Protein AF-A0A359LWH3-F1 (afdb_monomer_lite)

Radius of gyration: 28.55 Å; chains: 1; bounding box: 76×47×72 Å

Structure (mmCIF, N/CA/C/O backbone):
data_AF-A0A359LWH3-F1
#
_entry.id   AF-A0A359LWH3-F1
#
loop_
_atom_site.group_PDB
_atom_site.id
_atom_site.type_symbol
_atom_site.label_atom_id
_atom_site.label_alt_id
_atom_site.label_comp_id
_atom_site.label_asym_id
_atom_site.label_entity_id
_atom_site.label_seq_id
_atom_site.pdbx_PDB_ins_code
_atom_site.Cartn_x
_atom_site.Cartn_y
_atom_site.Cartn_z
_atom_site.occupancy
_atom_site.B_iso_or_equiv
_atom_site.auth_seq_id
_atom_site.auth_comp_id
_atom_site.auth_asym_id
_atom_site.auth_atom_id
_atom_site.pdbx_PDB_model_num
ATOM 1 N N . MET A 1 1 ? -22.478 1.984 -4.628 1.00 75.06 1 MET A N 1
ATOM 2 C CA . MET A 1 1 ? -21.203 2.373 -3.983 1.00 75.06 1 MET A CA 1
ATOM 3 C C . MET A 1 1 ? -20.243 2.671 -5.114 1.00 75.06 1 MET A C 1
ATOM 5 O O . MET A 1 1 ? -20.218 1.860 -6.024 1.00 75.06 1 MET A O 1
ATOM 9 N N . ARG A 1 2 ? -19.559 3.821 -5.115 1.00 90.31 2 ARG A N 1
ATOM 10 C CA . ARG A 1 2 ? -18.647 4.183 -6.210 1.00 90.31 2 ARG A CA 1
ATOM 11 C C . ARG A 1 2 ? -17.258 3.612 -5.936 1.00 90.31 2 ARG A C 1
ATOM 13 O O . ARG A 1 2 ? -16.752 3.751 -4.821 1.00 90.31 2 ARG A O 1
ATOM 20 N N . THR A 1 3 ? -16.678 2.966 -6.927 1.00 94.06 3 THR A N 1
ATOM 21 C CA . THR A 1 3 ? -15.422 2.223 -6.876 1.00 94.06 3 THR A CA 1
ATOM 22 C C . THR A 1 3 ? -14.354 2.977 -7.656 1.00 94.06 3 THR A C 1
ATOM 24 O O . THR A 1 3 ? -14.645 3.595 -8.675 1.00 94.06 3 THR A O 1
ATOM 27 N N . HIS A 1 4 ? -13.124 2.977 -7.146 1.00 95.62 4 HIS A N 1
ATOM 28 C CA . HIS A 1 4 ? -12.016 3.668 -7.796 1.00 95.62 4 HIS A CA 1
ATOM 29 C C . HIS A 1 4 ? -10.766 2.786 -7.774 1.00 95.62 4 HIS A C 1
ATOM 31 O O . HIS A 1 4 ? -10.538 2.092 -6.780 1.00 95.62 4 HIS A O 1
ATOM 37 N N . GLY A 1 5 ? -9.976 2.829 -8.845 1.00 95.88 5 GLY A N 1
ATOM 38 C CA . GLY A 1 5 ? -8.732 2.075 -9.000 1.00 95.88 5 GLY A CA 1
ATOM 39 C C . GLY A 1 5 ? -7.548 2.982 -9.336 1.00 95.88 5 GLY A C 1
ATOM 40 O O . GLY A 1 5 ? -7.712 4.015 -9.982 1.00 95.88 5 GLY A O 1
ATOM 41 N N . ILE A 1 6 ? -6.353 2.594 -8.892 1.00 96.25 6 ILE A N 1
ATOM 42 C CA . ILE A 1 6 ? -5.083 3.189 -9.323 1.00 96.25 6 ILE A CA 1
ATOM 43 C C . ILE A 1 6 ? -4.155 2.027 -9.671 1.00 96.25 6 ILE A C 1
ATOM 45 O O . ILE A 1 6 ? -3.878 1.201 -8.802 1.00 96.25 6 ILE A O 1
ATOM 49 N N . GLU A 1 7 ? -3.694 1.957 -10.913 1.00 94.56 7 GLU A N 1
ATOM 50 C CA . GLU A 1 7 ? -2.837 0.877 -11.413 1.00 94.56 7 GLU A CA 1
ATOM 51 C C . GLU A 1 7 ? -1.784 1.455 -12.365 1.00 94.56 7 GLU A C 1
ATOM 53 O O . GLU A 1 7 ? -2.056 2.394 -13.105 1.00 94.56 7 GLU A O 1
ATOM 58 N N . LEU A 1 8 ? -0.558 0.940 -12.299 1.00 90.75 8 LEU A N 1
ATOM 59 C CA . LEU A 1 8 ? 0.555 1.387 -13.135 1.00 90.75 8 LEU A CA 1
ATOM 60 C C . LEU A 1 8 ? 0.482 0.768 -14.533 1.00 90.75 8 LEU A C 1
ATOM 62 O O . LEU A 1 8 ? 0.747 1.454 -15.515 1.00 90.75 8 LEU A O 1
ATOM 66 N N . ASP A 1 9 ? 0.137 -0.517 -14.607 1.00 91.25 9 ASP A N 1
ATOM 67 C CA . ASP A 1 9 ? 0.149 -1.297 -15.842 1.00 91.25 9 ASP A CA 1
ATOM 68 C C . ASP A 1 9 ? -1.061 -0.983 -16.739 1.00 91.25 9 ASP A C 1
ATOM 70 O O . ASP A 1 9 ? -2.215 -1.153 -16.337 1.00 91.25 9 ASP A O 1
ATOM 74 N N . ALA A 1 10 ? -0.800 -0.550 -17.975 1.00 89.94 10 ALA A N 1
ATOM 75 C CA . ALA A 1 10 ? -1.834 -0.145 -18.930 1.00 89.94 10 ALA A CA 1
ATOM 76 C C . ALA A 1 10 ? -2.840 -1.255 -19.252 1.00 89.94 10 ALA A C 1
ATOM 78 O O . ALA A 1 10 ? -4.037 -0.998 -19.401 1.00 89.94 10 ALA A O 1
ATOM 79 N N . TYR A 1 11 ? -2.361 -2.497 -19.354 1.00 92.00 11 TYR A N 1
ATOM 80 C CA . TYR A 1 11 ? -3.202 -3.639 -19.682 1.00 92.00 11 TYR A CA 1
ATOM 81 C C . TYR A 1 11 ? -4.168 -3.940 -18.528 1.00 92.00 11 TYR A C 1
ATOM 83 O O . TYR A 1 11 ? -5.376 -4.050 -18.741 1.00 92.00 11 TYR A O 1
ATOM 91 N N . ARG A 1 12 ? -3.674 -3.957 -17.287 1.00 94.06 12 ARG A N 1
ATOM 92 C CA . ARG A 1 12 ? -4.517 -4.122 -16.093 1.00 94.06 12 ARG A CA 1
ATOM 93 C C . ARG A 1 12 ? -5.473 -2.958 -15.874 1.00 94.06 12 ARG A C 1
ATOM 95 O O . ARG A 1 12 ? -6.574 -3.177 -15.379 1.00 94.06 12 ARG A O 1
ATOM 102 N N . VAL A 1 13 ? -5.090 -1.733 -16.238 1.00 94.38 13 VAL A N 1
ATOM 103 C CA . VAL A 1 13 ? -6.012 -0.587 -16.222 1.00 94.38 13 VAL A CA 1
ATOM 104 C C . VAL A 1 13 ? -7.176 -0.821 -17.176 1.00 94.38 13 VAL A C 1
ATOM 106 O O . VAL A 1 13 ? -8.319 -0.579 -16.790 1.00 94.38 13 VAL A O 1
ATOM 109 N N . ALA A 1 14 ? -6.907 -1.305 -18.392 1.00 94.12 14 ALA A N 1
ATOM 110 C CA . ALA A 1 14 ? -7.958 -1.611 -19.356 1.00 94.12 14 ALA A CA 1
ATOM 111 C C . ALA A 1 14 ? -8.939 -2.656 -18.800 1.00 94.12 14 ALA A C 1
ATOM 113 O O . ALA A 1 14 ? -10.144 -2.425 -18.844 1.00 94.12 14 ALA A O 1
ATOM 114 N N . GLU A 1 15 ? -8.436 -3.734 -18.188 1.00 96.75 15 GLU A N 1
ATOM 115 C CA . GLU A 1 15 ? -9.278 -4.739 -17.518 1.00 96.75 15 GLU A CA 1
ATOM 116 C C . GLU A 1 15 ? -10.039 -4.159 -16.310 1.00 96.75 15 GLU A C 1
ATOM 118 O O . GLU A 1 15 ? -11.205 -4.478 -16.079 1.00 96.75 15 GLU A O 1
ATOM 123 N N . ALA A 1 16 ? -9.410 -3.279 -15.527 1.00 95.56 16 ALA A N 1
ATOM 124 C CA . ALA A 1 16 ? -10.030 -2.669 -14.354 1.00 95.56 16 ALA A CA 1
ATOM 125 C C . ALA A 1 16 ? -11.166 -1.699 -14.720 1.00 95.56 16 ALA A C 1
ATOM 127 O O . ALA A 1 16 ? -12.138 -1.596 -13.969 1.00 95.56 16 ALA A O 1
ATOM 128 N N . CYS A 1 17 ? -11.079 -1.009 -15.860 1.00 95.69 17 CYS A N 1
ATOM 129 C CA . CYS A 1 17 ? -12.126 -0.106 -16.348 1.00 95.69 17 CYS A CA 1
ATOM 130 C C . CYS A 1 17 ? -13.466 -0.813 -16.617 1.00 95.69 17 CYS A C 1
ATOM 132 O O . CYS A 1 17 ? -14.502 -0.152 -16.599 1.00 95.69 17 CYS A O 1
ATOM 134 N N . ASP A 1 18 ? -13.469 -2.136 -16.809 1.00 95.75 18 ASP A N 1
ATOM 135 C CA . ASP A 1 18 ? -14.701 -2.916 -16.987 1.00 95.75 18 ASP A CA 1
ATOM 136 C C . ASP A 1 18 ? -15.456 -3.156 -15.666 1.00 95.75 18 ASP A C 1
ATOM 138 O O . ASP A 1 18 ? -16.643 -3.491 -15.675 1.00 95.75 18 ASP A O 1
ATOM 142 N N . VAL A 1 19 ? -14.784 -2.998 -14.518 1.00 95.31 19 VAL A N 1
ATOM 143 C CA . VAL A 1 19 ? -15.337 -3.327 -13.189 1.00 95.31 19 VAL A CA 1
ATOM 144 C C . VAL A 1 19 ? -15.318 -2.165 -12.189 1.00 95.31 19 VAL A C 1
ATOM 146 O O . VAL A 1 19 ? -16.070 -2.205 -11.213 1.00 95.31 19 VAL A O 1
ATOM 149 N N . PHE A 1 20 ? -14.501 -1.131 -12.411 1.00 95.00 20 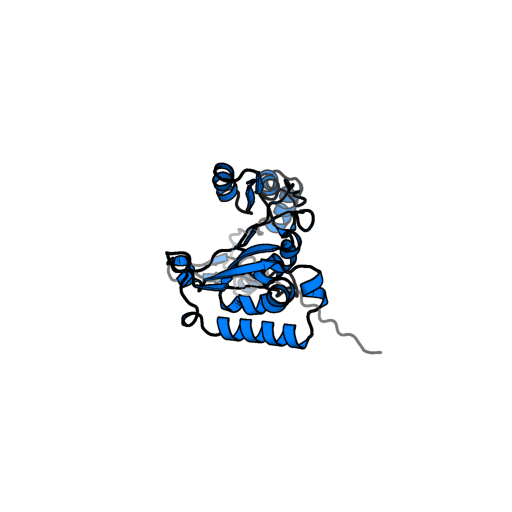PHE A N 1
ATOM 150 C CA . PHE A 1 20 ? -14.412 0.069 -11.571 1.00 95.00 20 PHE A CA 1
ATOM 151 C C . PHE A 1 20 ? -15.070 1.289 -12.233 1.00 95.00 20 PHE A C 1
ATOM 153 O O . PHE A 1 20 ? -14.976 1.479 -13.440 1.00 95.00 20 PHE A O 1
ATOM 160 N N . ASP A 1 21 ? -15.676 2.175 -11.433 1.00 94.44 21 ASP A N 1
ATOM 161 C CA . ASP A 1 21 ? -16.325 3.395 -11.949 1.00 94.44 21 ASP A CA 1
ATOM 162 C C . ASP A 1 21 ? -15.323 4.469 -12.422 1.00 94.44 21 ASP A C 1
ATOM 164 O O . ASP A 1 21 ? -15.665 5.333 -13.229 1.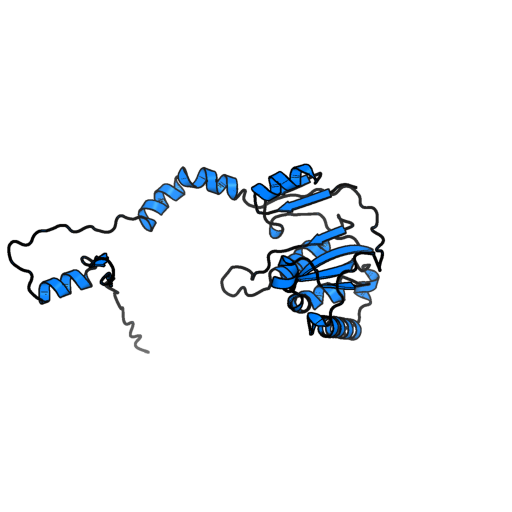00 94.44 21 ASP A O 1
ATOM 168 N N . GLU A 1 22 ? -14.112 4.486 -11.860 1.00 94.81 22 GLU A N 1
ATOM 169 C CA . GLU A 1 22 ? -13.048 5.441 -12.190 1.00 94.81 22 GLU A CA 1
ATOM 170 C C . GLU A 1 22 ? -11.682 4.787 -11.946 1.00 94.81 22 GLU A C 1
ATOM 172 O O . GLU A 1 22 ? -11.378 4.381 -10.825 1.00 94.81 22 GLU A O 1
ATOM 177 N N . VAL A 1 23 ? -10.844 4.690 -12.977 1.00 95.25 23 VAL A N 1
ATOM 178 C CA . VAL A 1 23 ? -9.495 4.115 -12.874 1.00 95.25 23 VAL A CA 1
ATOM 179 C C . VAL A 1 23 ? -8.473 5.149 -13.321 1.00 95.25 23 VAL A C 1
ATOM 181 O O . VAL A 1 23 ? -8.620 5.770 -14.372 1.00 95.25 23 VAL A O 1
ATOM 184 N N . ILE A 1 24 ? -7.435 5.341 -12.513 1.00 94.44 24 ILE A N 1
ATOM 185 C CA . ILE A 1 24 ? -6.253 6.117 -12.881 1.00 94.44 24 ILE A CA 1
ATOM 186 C C . ILE A 1 24 ? -5.153 5.151 -13.289 1.00 94.44 24 ILE A C 1
ATOM 188 O O . ILE A 1 24 ? -4.747 4.301 -12.495 1.00 94.44 24 ILE A O 1
ATOM 192 N N . GLN A 1 25 ? -4.630 5.348 -14.496 1.00 93.75 25 GLN A N 1
ATOM 193 C CA . GLN A 1 25 ? -3.346 4.789 -14.873 1.00 93.75 25 GLN A CA 1
ATOM 194 C C . GLN A 1 25 ? -2.220 5.656 -14.308 1.00 93.75 25 GLN A C 1
ATOM 196 O O . GLN A 1 25 ? -2.057 6.809 -14.712 1.00 93.75 25 GLN A O 1
ATOM 201 N N . GLY A 1 26 ? -1.441 5.119 -13.376 1.00 92.69 26 GLY A N 1
ATOM 202 C CA . GLY A 1 26 ? -0.262 5.788 -12.850 1.00 92.69 26 GLY A CA 1
ATOM 203 C C . GLY A 1 26 ? 0.081 5.420 -11.413 1.00 92.69 26 GLY A C 1
ATOM 204 O O . GLY A 1 26 ? -0.520 4.558 -10.773 1.00 92.69 26 GLY A O 1
ATOM 205 N N . SER A 1 27 ? 1.097 6.100 -10.889 1.00 92.81 27 SER A N 1
ATOM 206 C CA . SER A 1 27 ? 1.569 5.886 -9.526 1.00 92.81 27 SER A CA 1
ATOM 207 C C . SER A 1 27 ? 0.561 6.393 -8.498 1.00 92.81 27 SER A C 1
ATOM 209 O O . SER A 1 27 ? 0.098 7.538 -8.542 1.00 92.81 27 SER A O 1
ATOM 211 N N . THR A 1 28 ? 0.294 5.570 -7.483 1.00 95.19 28 THR A N 1
ATOM 212 C CA . THR A 1 28 ? -0.473 5.997 -6.304 1.00 95.19 28 THR A CA 1
ATOM 213 C C . THR A 1 28 ? 0.194 7.168 -5.585 1.00 95.19 28 THR A C 1
ATOM 215 O O . THR A 1 28 ? -0.511 8.026 -5.068 1.00 95.19 28 THR A O 1
ATOM 218 N N . PHE A 1 29 ? 1.530 7.257 -5.596 1.00 94.12 29 PHE A N 1
ATOM 219 C CA . PHE A 1 29 ? 2.254 8.355 -4.944 1.00 94.12 29 PHE A CA 1
ATOM 220 C C . PHE A 1 29 ? 2.085 9.705 -5.652 1.00 94.12 29 PHE A C 1
ATOM 222 O O . PHE A 1 29 ? 2.218 10.742 -5.002 1.00 94.12 29 PHE A O 1
ATOM 229 N N . ASP A 1 30 ? 1.745 9.683 -6.943 1.00 95.50 30 ASP A N 1
ATOM 230 C CA . ASP A 1 30 ? 1.458 10.871 -7.755 1.00 95.50 30 ASP A CA 1
ATOM 231 C C . ASP A 1 30 ? -0.048 11.167 -7.853 1.00 95.50 30 ASP A C 1
ATOM 233 O O . ASP A 1 30 ? -0.474 12.113 -8.525 1.00 95.50 30 ASP A O 1
ATOM 237 N N . THR A 1 31 ? -0.869 10.363 -7.175 1.00 95.56 31 THR A N 1
ATOM 238 C CA . THR A 1 31 ? -2.314 10.548 -7.100 1.00 95.56 31 THR A CA 1
ATOM 239 C C . THR A 1 31 ? -2.677 11.287 -5.821 1.00 95.56 31 THR A C 1
ATOM 241 O O . THR A 1 31 ? -2.230 10.959 -4.723 1.00 95.56 31 THR A O 1
ATOM 244 N N . HIS A 1 32 ? -3.526 12.298 -5.948 1.00 94.44 32 HIS A N 1
ATOM 245 C CA . HIS A 1 32 ? -4.023 13.072 -4.829 1.00 94.44 32 HIS A CA 1
ATOM 246 C C . HIS A 1 32 ? -5.507 12.804 -4.595 1.00 94.44 32 HIS A C 1
ATOM 248 O O . HIS A 1 32 ? -6.326 12.837 -5.513 1.00 94.44 32 HIS A O 1
ATOM 254 N N . VAL A 1 33 ? -5.850 12.595 -3.327 1.00 94.62 33 VAL A N 1
ATOM 255 C CA . VAL A 1 33 ? -7.222 12.441 -2.849 1.00 94.62 33 VAL A CA 1
ATOM 256 C C . VAL A 1 33 ? -7.364 13.272 -1.573 1.00 94.62 33 VAL A C 1
ATOM 258 O O . VAL A 1 33 ? -6.458 13.230 -0.728 1.00 94.62 33 VAL A O 1
ATOM 261 N N . PRO A 1 34 ? -8.467 14.024 -1.389 1.00 94.50 34 PRO A N 1
ATOM 262 C CA . PRO A 1 34 ? -8.735 14.684 -0.117 1.00 94.50 34 PRO A CA 1
ATOM 263 C C . PRO A 1 34 ? -8.700 13.685 1.049 1.00 94.50 34 PRO A C 1
ATOM 265 O O . PRO A 1 34 ? -9.049 12.509 0.908 1.00 94.50 34 PRO A O 1
ATOM 268 N N . VAL A 1 35 ? -8.268 14.140 2.224 1.00 95.12 35 VAL A N 1
ATOM 269 C CA . VAL A 1 35 ? -8.246 13.284 3.417 1.00 95.12 35 VAL A CA 1
ATOM 270 C C . VAL A 1 35 ? -9.652 12.784 3.751 1.00 95.12 35 VAL A C 1
ATOM 272 O O . VAL A 1 35 ? -10.632 13.486 3.522 1.00 95.12 35 VAL A O 1
ATOM 275 N N . GLU A 1 36 ? -9.740 11.575 4.300 1.00 95.69 36 GLU A N 1
ATOM 276 C CA . GLU A 1 36 ? -10.994 10.977 4.775 1.00 95.69 36 GLU A CA 1
ATOM 277 C C . GLU A 1 36 ? -12.092 10.844 3.696 1.00 95.69 36 GLU A C 1
ATOM 279 O O . GLU A 1 36 ? -13.286 10.841 4.001 1.00 95.69 36 GLU A O 1
ATOM 284 N N . SER A 1 37 ? -11.693 10.701 2.429 1.00 95.62 37 SER A N 1
ATOM 285 C CA . SER A 1 37 ? -12.607 10.570 1.287 1.00 95.62 37 SER A CA 1
ATOM 286 C C . SER A 1 37 ? -13.214 9.175 1.126 1.00 95.62 37 SER A C 1
ATOM 288 O O . SER A 1 37 ? -14.341 9.050 0.653 1.00 95.62 37 SER A O 1
ATOM 290 N N . PHE A 1 38 ? -12.498 8.118 1.515 1.00 96.62 38 PHE A N 1
ATOM 291 C CA . PHE A 1 38 ? -12.929 6.735 1.294 1.00 96.62 38 PHE A CA 1
ATOM 292 C C . PHE A 1 38 ? -13.333 6.041 2.589 1.00 96.62 38 PHE A C 1
ATOM 294 O O . PHE A 1 38 ? -12.767 6.293 3.651 1.00 96.62 38 PHE A O 1
ATOM 301 N N . SER A 1 39 ? -14.301 5.129 2.501 1.00 97.19 39 SER A N 1
ATOM 302 C CA . SER A 1 39 ? -14.730 4.270 3.611 1.00 97.19 39 SER A CA 1
ATOM 303 C C . SER A 1 39 ? -14.086 2.888 3.618 1.00 97.19 39 SER A C 1
ATOM 305 O O . SER A 1 39 ? -14.103 2.226 4.656 1.00 97.19 39 SER A O 1
ATOM 307 N N . LEU A 1 40 ? -13.488 2.474 2.502 1.00 97.62 40 LEU A N 1
ATOM 308 C CA . LEU A 1 40 ? -12.717 1.246 2.379 1.00 97.62 40 LEU A CA 1
ATOM 309 C C . LEU A 1 40 ? -11.479 1.508 1.518 1.00 97.62 40 LEU A C 1
ATOM 311 O O . LEU A 1 40 ? -11.579 2.187 0.499 1.00 97.62 40 LEU A O 1
ATOM 315 N N . LEU A 1 41 ? -10.331 0.970 1.927 1.00 97.69 41 LEU A N 1
ATOM 316 C CA . LEU A 1 41 ? -9.121 0.906 1.110 1.00 97.69 41 LEU A CA 1
ATOM 317 C C . LEU A 1 41 ? -8.685 -0.550 0.977 1.00 97.69 41 LEU A C 1
ATOM 319 O O . LEU A 1 41 ? -8.422 -1.199 1.988 1.00 97.69 41 LEU A O 1
ATOM 323 N N . TYR A 1 42 ? -8.581 -1.029 -0.261 1.00 98.06 42 TYR A N 1
ATOM 324 C CA . TYR A 1 42 ? -7.906 -2.278 -0.598 1.00 98.06 42 TYR A CA 1
ATOM 325 C C . TYR A 1 42 ? -6.510 -1.947 -1.123 1.00 98.06 42 TYR A C 1
ATOM 327 O O . TYR A 1 42 ? -6.382 -1.192 -2.084 1.00 98.06 42 TYR A O 1
ATOM 335 N N . LEU A 1 43 ? -5.472 -2.478 -0.481 1.00 97.94 43 LEU A N 1
ATOM 336 C CA . LEU A 1 43 ? -4.078 -2.232 -0.835 1.00 97.94 43 LEU A CA 1
ATOM 337 C C . LEU A 1 43 ? -3.384 -3.553 -1.161 1.00 97.94 43 LEU A C 1
ATOM 339 O O . LEU A 1 43 ? -3.380 -4.464 -0.336 1.00 97.94 43 LEU A O 1
ATOM 343 N N . ASN A 1 44 ? -2.740 -3.606 -2.322 1.00 96.31 44 ASN A N 1
ATOM 344 C CA . ASN A 1 44 ? -1.802 -4.654 -2.719 1.00 96.31 44 ASN A CA 1
ATOM 345 C C . ASN A 1 44 ? -0.581 -3.976 -3.371 1.00 96.31 44 ASN A C 1
ATOM 347 O O . ASN A 1 44 ? -0.470 -3.965 -4.597 1.00 96.31 44 ASN A O 1
ATOM 351 N N . PRO A 1 45 ? 0.252 -3.268 -2.582 1.00 94.31 45 PRO A N 1
ATOM 352 C CA . PRO A 1 45 ? 1.348 -2.475 -3.122 1.00 94.31 45 PRO A CA 1
ATOM 353 C C . PRO A 1 45 ? 2.436 -3.364 -3.734 1.00 94.31 45 PRO A C 1
ATOM 355 O O . PRO A 1 45 ? 2.546 -4.535 -3.371 1.00 94.31 45 PRO A O 1
ATOM 358 N N . PRO A 1 46 ? 3.305 -2.808 -4.594 1.00 90.44 46 PRO A N 1
ATOM 359 C CA . PRO A 1 46 ? 4.477 -3.529 -5.074 1.00 90.44 46 PRO A CA 1
ATOM 360 C C . PRO A 1 46 ? 5.392 -3.921 -3.904 1.00 90.44 46 PRO A C 1
ATOM 362 O O . PRO A 1 46 ? 5.652 -3.119 -3.002 1.00 90.44 46 PRO A O 1
ATOM 365 N N . TYR A 1 47 ? 5.894 -5.156 -3.919 1.00 90.00 47 TYR A N 1
ATOM 366 C CA . TYR A 1 47 ? 6.756 -5.694 -2.862 1.00 90.00 47 TYR A CA 1
ATOM 367 C C . TYR A 1 47 ? 8.222 -5.402 -3.145 1.00 90.00 47 TYR A C 1
ATOM 369 O O . TYR A 1 47 ? 8.985 -6.283 -3.537 1.00 90.00 47 TYR A O 1
ATOM 377 N N . ASP A 1 48 ? 8.617 -4.158 -2.917 1.00 86.62 48 ASP A N 1
ATOM 378 C CA . ASP A 1 48 ? 9.960 -3.694 -3.243 1.00 86.62 48 ASP A CA 1
ATOM 379 C C . ASP A 1 48 ? 10.492 -2.687 -2.212 1.00 86.62 48 ASP A C 1
ATOM 381 O O . ASP A 1 48 ? 9.874 -2.407 -1.174 1.00 86.62 48 ASP A O 1
ATOM 385 N N . PHE A 1 49 ? 11.673 -2.154 -2.486 1.00 82.75 49 PHE A N 1
ATOM 386 C CA . PHE A 1 49 ? 12.254 -1.009 -1.816 1.00 82.75 49 PHE A CA 1
ATOM 387 C C . PHE A 1 49 ? 12.069 0.260 -2.647 1.00 82.75 49 PHE A C 1
ATOM 389 O O . PHE A 1 49 ? 11.928 0.237 -3.866 1.00 82.75 49 PHE A O 1
ATOM 396 N N . GLU A 1 50 ? 12.076 1.393 -1.957 1.00 83.38 50 GLU A N 1
ATOM 397 C CA . GLU A 1 50 ? 12.125 2.701 -2.592 1.00 83.38 50 GLU A CA 1
ATOM 398 C C . GLU A 1 50 ? 13.393 2.836 -3.451 1.00 83.38 50 GLU A C 1
ATOM 400 O O . GLU A 1 50 ? 14.492 2.520 -3.001 1.00 83.38 50 GLU A O 1
ATOM 405 N N . ILE A 1 51 ? 13.243 3.349 -4.672 1.00 74.88 51 ILE A N 1
ATOM 406 C CA . ILE A 1 51 ? 14.354 3.547 -5.606 1.00 74.88 51 ILE A CA 1
ATOM 407 C C . ILE A 1 51 ? 15.051 4.889 -5.310 1.00 74.88 51 ILE A C 1
ATOM 409 O O . ILE A 1 51 ? 14.410 5.944 -5.264 1.00 74.88 51 ILE A O 1
ATOM 413 N N . GLY A 1 52 ? 16.375 4.857 -5.128 1.00 71.31 52 GLY A N 1
ATOM 414 C CA . GLY A 1 52 ? 17.255 6.033 -5.069 1.00 71.31 52 GLY A CA 1
ATOM 415 C C . GLY A 1 52 ? 18.392 5.912 -4.048 1.00 71.31 52 GLY A C 1
ATOM 416 O O . GLY A 1 52 ? 18.354 5.081 -3.142 1.00 71.31 52 GLY A O 1
ATOM 417 N N . GLU A 1 53 ? 19.428 6.743 -4.187 1.00 60.84 53 GLU A N 1
ATOM 418 C CA . GLU A 1 53 ? 20.586 6.718 -3.282 1.00 60.84 53 GLU A CA 1
ATOM 419 C C . GLU A 1 53 ? 20.173 6.990 -1.828 1.00 60.84 53 GLU A C 1
ATOM 421 O O . GLU A 1 53 ? 19.479 7.961 -1.524 1.00 60.84 53 GLU A O 1
ATOM 426 N N . GLY A 1 54 ? 20.573 6.100 -0.914 1.00 66.69 54 GLY A N 1
ATOM 427 C CA . GLY A 1 54 ? 20.233 6.198 0.510 1.00 66.69 54 GLY A CA 1
ATOM 428 C C . GLY A 1 54 ? 18.765 5.902 0.849 1.00 66.69 54 GLY A C 1
ATOM 429 O O . GLY A 1 54 ? 18.381 6.012 2.015 1.00 66.69 54 GLY A O 1
ATOM 430 N N . LYS A 1 55 ? 17.944 5.503 -0.133 1.00 71.00 55 LYS A N 1
ATOM 431 C CA . LYS A 1 55 ? 16.553 5.091 0.066 1.00 71.00 55 LYS A CA 1
ATOM 432 C C . LYS A 1 55 ? 16.476 3.570 0.156 1.00 71.00 55 LYS A C 1
ATOM 434 O O . LYS A 1 55 ? 16.781 2.845 -0.776 1.00 71.00 55 LYS A O 1
ATOM 439 N N . ASN A 1 56 ? 16.097 3.083 1.329 1.00 80.44 56 ASN A N 1
ATOM 440 C CA . ASN A 1 56 ? 16.023 1.659 1.675 1.00 80.44 56 ASN A CA 1
ATOM 441 C C . ASN A 1 56 ? 14.702 1.324 2.385 1.00 80.44 56 ASN A C 1
ATOM 443 O O . ASN A 1 56 ? 14.587 0.359 3.144 1.00 80.44 56 ASN A O 1
ATOM 447 N N . LYS A 1 57 ? 13.687 2.162 2.171 1.00 87.31 57 LYS A N 1
ATOM 448 C CA . LYS A 1 57 ? 12.378 2.034 2.801 1.00 87.31 57 LYS A CA 1
ATOM 449 C C . LYS A 1 57 ? 11.529 1.032 2.028 1.00 87.31 57 LYS A C 1
ATOM 451 O O . LYS A 1 57 ? 11.459 1.088 0.809 1.00 87.31 57 LYS A O 1
ATOM 456 N N . ARG A 1 58 ? 10.850 0.144 2.755 1.00 91.75 58 ARG A N 1
ATOM 457 C CA . ARG A 1 58 ? 9.875 -0.798 2.192 1.00 91.75 58 ARG A CA 1
ATOM 458 C C . ARG A 1 58 ? 8.690 -0.071 1.565 1.00 91.75 58 ARG A C 1
ATOM 460 O O . ARG A 1 58 ? 8.100 0.803 2.213 1.00 91.75 58 ARG A O 1
ATOM 467 N N . MET A 1 59 ? 8.331 -0.462 0.346 1.00 92.81 59 MET A N 1
ATOM 468 C CA . MET A 1 59 ? 7.217 0.125 -0.394 1.00 92.81 59 MET A CA 1
ATOM 469 C C . MET A 1 59 ? 5.892 -0.076 0.330 1.00 92.81 59 MET A C 1
ATOM 471 O O . MET A 1 59 ? 5.104 0.859 0.389 1.00 92.81 59 MET A O 1
ATOM 475 N N . GLU A 1 60 ? 5.686 -1.212 1.000 1.00 95.56 60 GLU A N 1
ATOM 476 C CA . GLU A 1 60 ? 4.478 -1.495 1.782 1.00 95.56 60 GLU A CA 1
ATOM 477 C C . GLU A 1 60 ? 4.241 -0.430 2.867 1.00 95.56 60 GLU A C 1
ATOM 479 O O . GLU A 1 60 ? 3.128 0.078 3.036 1.00 95.56 60 GLU A O 1
ATOM 484 N N . ARG A 1 61 ? 5.316 -0.031 3.563 1.00 95.69 61 ARG A N 1
ATOM 485 C CA . ARG A 1 61 ? 5.272 1.010 4.596 1.00 95.69 61 ARG A CA 1
ATOM 486 C C . ARG A 1 61 ? 4.961 2.374 3.989 1.00 95.69 61 ARG A C 1
ATOM 488 O O . ARG A 1 61 ? 4.110 3.087 4.516 1.00 95.69 61 ARG A O 1
ATOM 495 N N . LEU A 1 62 ? 5.641 2.729 2.898 1.00 95.25 62 LEU A N 1
ATOM 496 C CA . LEU A 1 62 ? 5.440 4.005 2.207 1.00 95.25 62 LEU A CA 1
ATOM 497 C C . LEU A 1 62 ? 4.019 4.135 1.659 1.00 95.25 62 LEU A C 1
ATOM 499 O O . LEU A 1 62 ? 3.392 5.178 1.836 1.00 95.25 62 LEU A O 1
ATOM 503 N N . PHE A 1 63 ? 3.498 3.068 1.054 1.00 96.06 63 PHE A N 1
ATOM 504 C CA . PHE A 1 63 ? 2.141 3.019 0.526 1.00 96.06 63 PHE A CA 1
ATOM 505 C C . PHE A 1 63 ? 1.127 3.268 1.636 1.00 96.06 63 PHE A C 1
ATOM 507 O O . PHE A 1 63 ? 0.308 4.179 1.532 1.00 96.06 63 PHE A O 1
ATOM 514 N N . LEU A 1 64 ? 1.230 2.518 2.740 1.00 97.81 64 LEU A N 1
ATOM 515 C CA . LEU A 1 64 ? 0.321 2.670 3.870 1.00 97.81 64 LEU A CA 1
ATOM 516 C C . LEU A 1 64 ? 0.400 4.080 4.474 1.00 97.81 64 LEU A C 1
ATOM 518 O O . LEU A 1 64 ? -0.635 4.677 4.757 1.00 97.81 64 LEU A O 1
ATOM 522 N N . GLU A 1 65 ? 1.601 4.632 4.662 1.00 96.38 65 GLU A N 1
ATOM 523 C CA . GLU A 1 65 ? 1.789 6.002 5.165 1.00 96.38 65 GLU A CA 1
ATOM 524 C C . GLU A 1 65 ? 1.163 7.054 4.240 1.00 96.38 65 GLU A C 1
ATOM 526 O O . GLU A 1 65 ? 0.560 8.015 4.725 1.00 96.38 65 GLU A O 1
ATOM 531 N N . HIS A 1 66 ? 1.253 6.854 2.923 1.00 96.19 66 HIS A N 1
ATOM 532 C CA . HIS A 1 66 ? 0.700 7.763 1.925 1.00 96.19 66 HIS A CA 1
ATOM 533 C C . HIS A 1 66 ? -0.838 7.748 1.910 1.00 96.19 66 HIS A C 1
ATOM 535 O O . HIS A 1 66 ? -1.472 8.809 1.971 1.00 96.19 66 HIS A O 1
ATOM 541 N N . VAL A 1 67 ? -1.440 6.553 1.874 1.00 96.81 67 VAL A N 1
ATOM 542 C CA . VAL A 1 67 ? -2.883 6.367 1.630 1.00 96.81 67 VAL A CA 1
ATOM 543 C C . VAL A 1 67 ? -3.728 6.298 2.905 1.00 96.81 67 VAL A C 1
ATOM 545 O O . VAL A 1 67 ? -4.930 6.543 2.851 1.00 96.81 67 VAL A O 1
ATOM 548 N N . ALA A 1 68 ? -3.148 6.023 4.084 1.00 96.75 68 ALA A N 1
ATOM 549 C CA . ALA A 1 68 ? -3.924 5.845 5.324 1.00 96.75 68 ALA A CA 1
ATOM 550 C C . ALA A 1 68 ? -4.771 7.071 5.708 1.00 96.75 68 ALA A C 1
ATOM 552 O O . ALA A 1 68 ? -5.783 6.940 6.399 1.00 96.75 68 ALA A O 1
ATOM 553 N N . ARG A 1 69 ? -4.367 8.269 5.271 1.00 95.81 69 ARG A N 1
ATOM 554 C CA . ARG A 1 69 ? -5.120 9.516 5.475 1.00 95.81 69 ARG A CA 1
ATOM 555 C C . ARG A 1 69 ? -6.335 9.659 4.558 1.00 95.81 69 ARG A C 1
ATOM 557 O O . ARG A 1 69 ? -7.200 10.467 4.865 1.00 95.81 69 ARG A O 1
ATOM 564 N N . TRP A 1 70 ? -6.409 8.916 3.455 1.00 97.19 70 TRP A N 1
ATOM 565 C CA . TRP A 1 70 ? -7.569 8.923 2.558 1.00 97.19 70 TRP A CA 1
ATOM 566 C C . TRP A 1 70 ? -8.745 8.150 3.149 1.00 97.19 70 TRP A C 1
ATOM 568 O O . TRP A 1 70 ? -9.894 8.429 2.821 1.00 97.19 70 TRP A O 1
ATOM 578 N N . LEU A 1 71 ? -8.467 7.202 4.047 1.00 97.50 71 LEU A N 1
ATOM 579 C CA . LEU A 1 71 ? -9.492 6.435 4.737 1.00 97.50 71 LEU A CA 1
ATOM 580 C C . LEU A 1 71 ? -10.090 7.243 5.892 1.00 97.50 71 LEU A C 1
ATOM 582 O O . LEU A 1 71 ? -9.378 7.684 6.800 1.00 97.50 71 LEU A O 1
ATOM 586 N N . LYS A 1 72 ? -11.413 7.394 5.877 1.00 96.75 72 LYS A N 1
ATOM 587 C CA . LYS A 1 72 ? -12.157 8.101 6.918 1.00 96.75 72 LYS A CA 1
ATOM 588 C C . LYS A 1 72 ? -12.164 7.338 8.243 1.00 96.75 72 LYS A C 1
ATOM 590 O O . LYS A 1 72 ? -12.081 6.108 8.240 1.00 96.75 72 LYS A O 1
ATOM 595 N N . PRO A 1 73 ? -12.330 8.025 9.384 1.00 97.25 73 PRO A N 1
ATOM 596 C CA . PRO A 1 73 ? -12.540 7.374 10.668 1.00 97.25 73 PRO A CA 1
ATOM 597 C C . PRO A 1 73 ? -13.699 6.368 10.623 1.00 97.25 73 PRO A C 1
ATOM 599 O O . PRO A 1 73 ? -14.755 6.645 10.056 1.00 97.25 73 PRO A O 1
ATOM 602 N N . GLY A 1 74 ? -13.486 5.185 11.200 1.00 97.94 74 GLY A N 1
ATOM 603 C CA . GLY A 1 74 ? -14.403 4.045 11.107 1.00 97.94 74 GLY A CA 1
ATOM 604 C C . GLY A 1 74 ? -14.338 3.267 9.787 1.00 97.94 74 GLY A C 1
ATOM 605 O O . GLY A 1 74 ? -14.943 2.207 9.698 1.00 97.94 74 GLY A O 1
ATOM 606 N N . GLY A 1 75 ? -13.614 3.756 8.776 1.00 98.12 75 GLY A N 1
ATOM 607 C CA . GLY A 1 75 ? -13.397 3.043 7.520 1.00 98.12 75 GLY A CA 1
ATOM 608 C C . GLY A 1 75 ? -12.529 1.794 7.682 1.00 98.12 75 GLY A C 1
ATOM 609 O O . GLY A 1 75 ? -11.819 1.640 8.676 1.00 98.12 75 GLY A O 1
ATOM 610 N N . VAL A 1 76 ? -12.569 0.906 6.692 1.00 98.62 76 VAL A N 1
ATOM 611 C CA . VAL A 1 76 ? -11.900 -0.400 6.729 1.00 98.62 76 VAL A CA 1
ATOM 612 C C . VAL A 1 76 ? -10.680 -0.411 5.811 1.00 98.62 76 VAL A C 1
ATOM 614 O O . VAL A 1 76 ? -10.754 -0.039 4.644 1.00 98.62 76 VAL A O 1
ATOM 617 N N . LEU A 1 77 ? -9.549 -0.857 6.341 1.00 98.75 77 LEU A N 1
ATOM 618 C CA . LEU A 1 77 ? -8.360 -1.206 5.577 1.00 98.75 77 LEU A CA 1
ATOM 619 C C . LEU A 1 77 ? -8.361 -2.711 5.311 1.00 98.75 77 LEU A C 1
ATOM 621 O O . LEU A 1 77 ? -8.508 -3.490 6.252 1.00 98.75 77 LEU A O 1
ATOM 625 N N . VAL A 1 78 ? -8.135 -3.085 4.057 1.00 98.69 78 VAL A N 1
ATOM 626 C CA . VAL A 1 78 ? -7.782 -4.432 3.605 1.00 98.69 78 VAL A CA 1
ATOM 627 C C . VAL A 1 78 ? -6.397 -4.325 2.980 1.00 98.69 78 VAL A C 1
ATOM 629 O O . VAL A 1 78 ? -6.227 -3.644 1.974 1.00 98.69 78 VAL A O 1
ATOM 632 N N . PHE A 1 79 ? -5.389 -4.925 3.602 1.00 98.69 79 PHE A N 1
ATOM 633 C CA . PHE A 1 79 ? -3.996 -4.733 3.211 1.00 98.69 79 PHE A CA 1
ATOM 634 C C . PHE A 1 79 ? -3.308 -6.072 2.970 1.00 98.69 79 PHE A C 1
ATOM 636 O O . PHE A 1 79 ? -3.072 -6.824 3.913 1.00 98.69 79 PHE A O 1
ATOM 643 N N . VAL A 1 80 ? -2.997 -6.355 1.708 1.00 98.31 80 VAL A N 1
ATOM 644 C CA . VAL A 1 80 ? -2.258 -7.535 1.267 1.00 98.31 80 VAL A CA 1
ATOM 645 C C . VAL A 1 80 ? -0.768 -7.204 1.213 1.00 98.31 80 VAL A C 1
ATOM 647 O O . VAL A 1 80 ? -0.371 -6.193 0.635 1.00 98.31 80 VAL A O 1
ATOM 650 N N . LEU A 1 81 ? 0.047 -8.020 1.880 1.00 97.50 81 LEU A N 1
ATOM 651 C CA . LEU A 1 81 ? 1.499 -7.853 1.976 1.00 97.50 81 LEU A CA 1
ATOM 652 C C . LEU A 1 81 ? 2.177 -9.159 2.423 1.00 97.50 81 LEU A C 1
ATOM 654 O O . LEU A 1 81 ? 1.501 -10.034 2.974 1.00 97.50 81 LEU A O 1
ATOM 658 N N . PRO A 1 82 ? 3.503 -9.320 2.262 1.00 96.44 82 PRO A N 1
ATOM 659 C CA . PRO A 1 82 ? 4.219 -10.440 2.865 1.00 96.44 82 PRO A CA 1
ATOM 660 C C . PRO A 1 82 ? 4.168 -10.348 4.397 1.00 96.44 82 PRO A C 1
ATOM 662 O O . PRO A 1 82 ? 4.278 -9.261 4.974 1.00 96.44 82 PRO A O 1
ATOM 665 N N . TYR A 1 83 ? 3.999 -11.486 5.074 1.00 96.38 83 TYR A N 1
ATOM 666 C CA . TYR A 1 83 ? 3.722 -11.518 6.520 1.00 96.38 83 TYR A CA 1
ATOM 667 C C . TYR A 1 83 ? 4.779 -10.815 7.386 1.00 96.38 83 TYR A C 1
ATOM 669 O O . TYR A 1 83 ? 4.449 -10.199 8.402 1.00 96.38 83 TYR A O 1
ATOM 677 N N . ASP A 1 84 ? 6.044 -10.879 6.978 1.00 93.38 84 ASP A N 1
ATOM 678 C CA . ASP A 1 84 ? 7.178 -10.302 7.694 1.00 93.38 84 ASP A CA 1
ATOM 679 C C . ASP A 1 84 ? 7.261 -8.770 7.543 1.00 93.38 84 ASP A C 1
ATOM 681 O O . ASP A 1 84 ? 7.877 -8.104 8.377 1.00 93.38 84 ASP A O 1
ATOM 685 N N . ARG A 1 85 ? 6.563 -8.189 6.555 1.00 94.94 85 ARG A N 1
ATOM 686 C CA . ARG A 1 85 ? 6.498 -6.737 6.298 1.00 94.94 85 ARG A CA 1
ATOM 687 C C . ARG A 1 85 ? 5.463 -6.002 7.142 1.00 94.94 85 ARG A C 1
ATOM 689 O O . ARG A 1 85 ? 5.487 -4.773 7.226 1.00 94.94 85 ARG A O 1
ATOM 696 N N . ILE A 1 86 ? 4.584 -6.719 7.846 1.00 95.75 86 ILE A N 1
ATOM 697 C CA . ILE A 1 86 ? 3.638 -6.097 8.789 1.00 95.75 86 ILE A CA 1
ATOM 698 C C . ILE A 1 86 ? 4.386 -5.296 9.861 1.00 95.75 86 ILE A C 1
ATOM 700 O O . ILE A 1 86 ? 3.945 -4.210 10.250 1.00 95.75 86 ILE A O 1
ATOM 704 N N . TYR A 1 87 ? 5.539 -5.791 10.321 1.00 93.44 87 TYR A N 1
ATOM 705 C CA . TYR A 1 87 ? 6.315 -5.109 11.354 1.00 93.44 87 TYR A CA 1
ATOM 706 C C . TYR A 1 87 ? 6.915 -3.782 10.865 1.00 93.44 87 TYR A C 1
ATOM 708 O O . TYR A 1 87 ? 6.998 -2.827 11.643 1.00 93.44 87 TYR A O 1
ATOM 716 N N . ASP A 1 88 ? 7.260 -3.671 9.580 1.00 94.38 88 ASP A N 1
ATOM 717 C CA . ASP A 1 88 ? 7.701 -2.410 8.970 1.00 94.38 88 ASP A CA 1
ATOM 718 C C . ASP A 1 88 ? 6.583 -1.353 9.008 1.00 94.38 88 ASP A C 1
ATOM 720 O O . ASP A 1 88 ? 6.838 -0.166 9.207 1.00 94.38 88 ASP A O 1
ATOM 724 N N . CYS A 1 89 ? 5.325 -1.791 8.931 1.00 96.94 89 CYS A N 1
ATOM 725 C CA . CYS A 1 89 ? 4.132 -0.945 8.959 1.00 96.94 89 CYS A CA 1
ATOM 726 C C . CYS A 1 89 ? 3.588 -0.669 10.377 1.00 96.94 89 CYS A C 1
ATOM 728 O O . CYS A 1 89 ? 2.590 0.043 10.530 1.00 96.94 89 CYS A O 1
ATOM 730 N N . ARG A 1 90 ? 4.213 -1.221 11.431 1.00 96.19 90 ARG A N 1
ATOM 731 C CA . ARG A 1 90 ? 3.653 -1.272 12.799 1.00 96.19 90 ARG A CA 1
ATOM 732 C C . ARG A 1 90 ? 3.266 0.087 13.372 1.00 96.19 90 ARG A C 1
ATOM 734 O O . ARG A 1 90 ? 2.233 0.190 14.021 1.00 96.19 90 ARG A O 1
ATOM 741 N N . VAL A 1 91 ? 4.055 1.134 13.114 1.00 95.31 91 VAL A N 1
ATOM 742 C CA . VAL A 1 91 ? 3.803 2.471 13.673 1.00 95.31 91 VAL A CA 1
ATOM 743 C C . VAL A 1 91 ? 2.441 2.966 13.197 1.00 95.31 91 VAL A C 1
ATOM 745 O O . VAL A 1 91 ? 1.578 3.297 14.011 1.00 95.31 91 VAL A O 1
ATOM 748 N N . THR A 1 92 ? 2.202 2.919 11.888 1.00 97.69 92 THR A N 1
ATOM 749 C CA . THR A 1 92 ? 0.928 3.307 11.279 1.00 97.69 92 THR A CA 1
ATOM 750 C C . THR A 1 92 ? -0.188 2.334 11.660 1.00 97.69 92 THR A C 1
ATOM 752 O O . THR A 1 92 ? -1.243 2.767 12.113 1.00 97.69 92 THR A O 1
ATOM 755 N N . LEU A 1 93 ? 0.039 1.019 11.579 1.00 98.19 93 LEU A N 1
ATOM 756 C CA . LEU A 1 93 ? -0.972 0.003 11.910 1.00 98.19 93 LEU A CA 1
ATOM 757 C C . LEU A 1 93 ? -1.435 0.050 13.374 1.00 98.19 93 LEU A C 1
ATOM 759 O O . LEU A 1 93 ? -2.607 -0.194 13.670 1.00 98.19 93 LEU A O 1
ATOM 763 N N . THR A 1 94 ? -0.543 0.347 14.313 1.00 97.81 94 THR A N 1
ATOM 764 C CA . THR A 1 94 ? -0.873 0.445 15.738 1.00 97.81 94 THR A CA 1
ATOM 765 C C . THR A 1 94 ? -1.588 1.753 16.050 1.00 97.81 94 THR A C 1
ATOM 767 O O . THR A 1 94 ? -2.632 1.738 16.708 1.00 97.81 94 THR A O 1
ATOM 770 N N . THR A 1 95 ? -1.061 2.872 15.546 1.00 97.06 95 THR A N 1
ATOM 771 C CA . THR A 1 95 ? -1.551 4.217 15.889 1.00 97.06 95 THR A CA 1
ATOM 772 C C . THR A 1 95 ? -2.806 4.614 15.121 1.00 97.06 95 THR A C 1
ATOM 774 O O . THR A 1 95 ? -3.643 5.340 15.646 1.00 97.06 95 THR A O 1
ATOM 777 N N . GLN A 1 96 ? -2.971 4.154 13.879 1.00 97.81 96 GLN A N 1
ATOM 778 C CA . GLN A 1 96 ? -4.053 4.592 12.996 1.00 97.81 96 GLN A CA 1
ATOM 779 C C . GLN A 1 96 ? -5.217 3.595 12.932 1.00 97.81 96 GLN A C 1
ATOM 781 O O . GLN A 1 96 ? -6.319 4.005 12.562 1.00 97.81 96 GLN A O 1
ATOM 786 N N . PHE A 1 97 ? -5.005 2.327 13.314 1.00 98.38 97 PHE A N 1
ATOM 787 C CA . PHE A 1 97 ? -5.983 1.250 13.128 1.00 98.38 97 PHE A CA 1
ATOM 788 C C . PHE A 1 97 ? -6.251 0.431 14.401 1.00 98.38 97 PHE A C 1
ATOM 790 O O . PHE A 1 97 ? -5.350 0.127 15.193 1.00 98.38 97 PHE A O 1
ATOM 797 N N . ARG A 1 98 ? -7.510 0.028 14.585 1.00 97.31 98 ARG A N 1
ATOM 798 C CA . ARG A 1 98 ? -7.996 -0.887 15.630 1.00 97.31 98 ARG A CA 1
ATOM 799 C C . ARG A 1 98 ? -8.668 -2.115 15.021 1.00 97.31 98 ARG A C 1
ATOM 801 O O . ARG A 1 98 ? -8.725 -2.233 13.803 1.00 97.31 98 ARG A O 1
ATOM 808 N N . ASP A 1 99 ? -9.106 -3.037 15.875 1.00 96.81 99 ASP A N 1
ATOM 809 C CA . ASP A 1 99 ? -9.8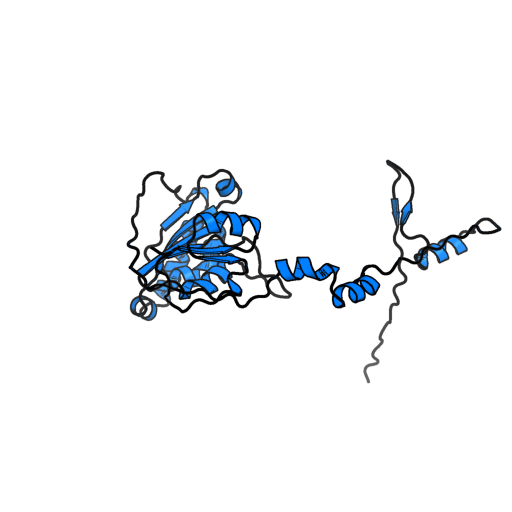89 -4.222 15.494 1.00 96.81 99 ASP A CA 1
ATOM 810 C C . ASP A 1 99 ? -9.261 -5.035 14.356 1.00 96.81 99 ASP A C 1
ATOM 812 O O . ASP A 1 99 ? -9.918 -5.469 13.408 1.00 96.81 99 ASP A O 1
ATOM 816 N N . LYS A 1 100 ? -7.940 -5.218 14.460 1.00 97.19 100 LYS A N 1
ATOM 817 C CA . LYS A 1 100 ? -7.151 -5.873 13.425 1.00 97.19 100 LYS A CA 1
ATOM 818 C C . LYS A 1 100 ? -7.412 -7.379 13.379 1.00 97.19 100 LYS A C 1
ATOM 820 O O . LYS A 1 100 ? -7.603 -8.009 14.423 1.00 97.19 100 LYS A O 1
ATOM 825 N N . ALA A 1 101 ? -7.387 -7.937 12.177 1.00 97.62 101 ALA A N 1
ATOM 826 C CA . ALA A 1 101 ? -7.336 -9.373 11.912 1.00 97.62 101 ALA A CA 1
ATOM 827 C C . ALA A 1 101 ? -6.244 -9.632 10.874 1.00 97.62 101 ALA A C 1
ATOM 829 O O . ALA A 1 101 ? -6.037 -8.791 10.002 1.00 97.62 101 ALA A O 1
ATOM 830 N N . ILE A 1 102 ? -5.532 -10.750 10.983 1.00 98.00 102 ILE A N 1
ATOM 831 C CA . ILE A 1 102 ? -4.462 -11.114 10.050 1.00 98.00 102 ILE A CA 1
ATOM 832 C C . ILE A 1 102 ? -4.683 -12.566 9.661 1.00 98.00 102 ILE A C 1
ATOM 834 O O . ILE A 1 102 ? -4.771 -13.419 10.545 1.00 98.00 102 ILE A O 1
ATOM 838 N N . TYR A 1 103 ? -4.738 -12.823 8.360 1.00 98.31 103 TYR A N 1
ATOM 839 C CA . TYR A 1 103 ? -4.927 -14.158 7.812 1.00 98.31 103 TYR A CA 1
ATOM 840 C C . TYR A 1 103 ? -3.900 -14.430 6.724 1.00 98.31 103 TYR A C 1
ATOM 842 O O . TYR A 1 103 ? -3.594 -13.540 5.930 1.00 98.31 103 TYR A O 1
ATOM 850 N N . ARG A 1 104 ? -3.387 -15.658 6.646 1.00 97.94 104 ARG A N 1
ATOM 851 C CA . ARG A 1 104 ? -2.589 -16.082 5.490 1.00 97.94 104 ARG A CA 1
ATOM 852 C C . ARG A 1 104 ? -3.505 -16.372 4.308 1.00 97.94 104 ARG A C 1
ATOM 854 O O . ARG A 1 104 ? -4.553 -17.000 4.466 1.00 97.94 104 ARG A O 1
ATOM 861 N N . LEU A 1 105 ? -3.094 -15.915 3.132 1.00 97.81 105 LEU A N 1
ATOM 862 C CA . LEU A 1 105 ? -3.784 -16.210 1.882 1.00 97.81 105 LEU A CA 1
ATOM 863 C C . LEU A 1 105 ? -3.417 -17.623 1.411 1.00 97.81 105 LEU A C 1
ATOM 865 O O . LEU A 1 105 ? -2.291 -18.081 1.614 1.00 97.81 105 LEU A O 1
ATOM 869 N N . THR A 1 106 ? -4.385 -18.323 0.822 1.00 96.12 106 THR A N 1
ATOM 870 C CA . THR A 1 106 ? -4.297 -19.761 0.511 1.00 96.12 106 THR A CA 1
ATOM 871 C C . THR A 1 106 ? -4.095 -20.064 -0.972 1.00 96.12 106 THR A C 1
ATOM 873 O O . THR A 1 106 ? -3.766 -21.200 -1.309 1.00 96.12 106 THR A O 1
ATOM 876 N N . ALA A 1 107 ? -4.237 -19.070 -1.855 1.00 96.06 107 ALA A N 1
ATOM 877 C CA . ALA A 1 107 ? -3.935 -19.227 -3.275 1.00 96.06 107 ALA A CA 1
ATOM 878 C C . ALA A 1 107 ? -2.453 -19.625 -3.482 1.00 96.06 107 ALA A C 1
ATOM 880 O O . ALA A 1 107 ? -1.591 -19.100 -2.770 1.00 96.06 107 ALA A O 1
ATOM 881 N N . PRO A 1 108 ? -2.119 -20.510 -4.445 1.00 96.12 108 PRO A N 1
ATOM 882 C CA . PRO A 1 108 ? -0.752 -21.020 -4.622 1.00 96.12 108 PRO A CA 1
ATOM 883 C C . PRO A 1 108 ? 0.323 -19.932 -4.769 1.00 96.12 108 PRO A C 1
ATOM 885 O O . PRO A 1 108 ? 1.396 -20.013 -4.165 1.00 96.12 108 PRO A O 1
ATOM 888 N N . GLU A 1 109 ? 0.019 -18.879 -5.527 1.00 93.12 109 GLU A N 1
ATOM 889 C CA . GLU A 1 109 ? 0.905 -17.725 -5.715 1.00 93.12 109 GLU A CA 1
ATOM 890 C C . GLU A 1 109 ? 1.119 -16.984 -4.391 1.00 93.12 109 GLU A C 1
ATOM 892 O O . GLU A 1 109 ? 2.251 -16.719 -3.986 1.00 93.12 109 GLU A O 1
ATOM 897 N N . SER A 1 110 ? 0.043 -16.742 -3.641 1.00 95.50 110 SER A N 1
ATOM 898 C CA . SER A 1 110 ? 0.112 -16.095 -2.334 1.00 95.50 110 SER A CA 1
ATOM 899 C C . SER A 1 110 ? 0.909 -16.894 -1.305 1.00 95.50 110 SER A C 1
ATOM 901 O O . SER A 1 110 ? 1.648 -16.302 -0.518 1.00 95.50 110 SER A O 1
ATOM 903 N N . VAL A 1 111 ? 0.804 -18.225 -1.318 1.00 95.88 111 VAL A N 1
ATOM 904 C CA . VAL A 1 111 ? 1.595 -19.106 -0.445 1.00 95.88 111 VAL A CA 1
ATOM 905 C C . VAL A 1 111 ? 3.080 -19.029 -0.800 1.00 95.88 111 VAL A C 1
ATOM 907 O O . VAL A 1 111 ? 3.912 -18.888 0.098 1.00 95.88 111 VAL A O 1
ATOM 910 N N . THR A 1 112 ? 3.415 -19.039 -2.095 1.00 95.06 112 THR A N 1
ATOM 911 C CA . THR A 1 112 ? 4.799 -18.912 -2.589 1.00 95.06 112 THR A CA 1
ATOM 912 C C . THR A 1 112 ? 5.470 -17.643 -2.056 1.00 95.06 112 THR A C 1
ATOM 914 O O . THR A 1 112 ? 6.605 -17.690 -1.583 1.00 95.06 112 THR A O 1
ATOM 917 N N . TYR A 1 113 ? 4.740 -16.525 -2.044 1.00 92.81 113 TYR A N 1
ATOM 918 C CA . TYR A 1 113 ? 5.229 -15.239 -1.537 1.00 92.81 113 TYR A CA 1
ATOM 919 C C . TYR A 1 113 ? 4.920 -14.988 -0.050 1.00 92.81 113 TYR A C 1
ATOM 921 O O . TYR A 1 113 ? 5.163 -13.887 0.447 1.00 92.81 113 TYR A O 1
ATOM 929 N N . LYS A 1 114 ? 4.389 -15.985 0.677 1.00 96.88 114 LYS A N 1
ATOM 930 C CA . LYS A 1 114 ? 3.993 -15.892 2.097 1.00 96.88 114 LYS A CA 1
ATOM 931 C C . LYS A 1 114 ? 3.133 -14.660 2.404 1.00 96.88 114 LYS A C 1
ATOM 933 O O . LYS A 1 114 ? 3.331 -13.962 3.406 1.00 96.88 114 LYS A O 1
ATOM 938 N N . GLN A 1 115 ? 2.187 -14.383 1.514 1.00 97.75 115 GLN A N 1
ATOM 939 C CA . GLN A 1 115 ? 1.283 -13.250 1.622 1.00 97.75 115 GLN A CA 1
ATOM 940 C C . GLN A 1 115 ? 0.233 -13.479 2.708 1.00 97.75 115 GLN A C 1
ATOM 942 O O . GLN A 1 115 ? -0.274 -14.586 2.929 1.00 97.75 115 GLN A O 1
ATOM 947 N N . VAL A 1 116 ? -0.122 -12.382 3.358 1.00 98.44 116 VAL A N 1
ATOM 948 C CA . VAL A 1 116 ? -1.215 -12.287 4.316 1.00 98.44 116 VAL A CA 1
ATOM 949 C C . VAL A 1 116 ? -2.108 -11.118 3.934 1.00 98.44 116 VAL A C 1
ATOM 951 O O . VAL A 1 116 ? -1.674 -10.184 3.261 1.00 98.44 116 VAL A O 1
ATOM 954 N N . VAL A 1 117 ? -3.346 -11.155 4.409 1.00 98.38 117 VAL A N 1
ATOM 955 C CA . VAL A 1 117 ? -4.243 -10.005 4.419 1.00 98.38 117 VAL A CA 1
ATOM 956 C C . VAL A 1 117 ? -4.414 -9.520 5.854 1.00 98.38 117 VAL A C 1
ATOM 958 O O . VAL A 1 117 ? -4.713 -10.299 6.763 1.00 98.38 117 VAL A O 1
ATOM 961 N N . LEU A 1 118 ? -4.207 -8.223 6.064 1.00 98.56 118 LEU A N 1
ATOM 962 C CA . LEU A 1 118 ? -4.516 -7.525 7.302 1.00 98.56 118 LEU A CA 1
ATOM 963 C C . LEU A 1 118 ? -5.788 -6.705 7.113 1.00 98.56 118 LEU A C 1
ATOM 965 O O . LEU A 1 118 ? -5.853 -5.817 6.265 1.00 98.56 118 LEU A O 1
ATOM 969 N N . PHE A 1 119 ? -6.768 -6.960 7.970 1.00 98.56 119 PHE A N 1
ATOM 970 C CA . PHE A 1 119 ? -7.937 -6.110 8.142 1.00 98.56 119 PHE A CA 1
ATOM 971 C C . PHE A 1 119 ? -7.713 -5.152 9.306 1.00 98.56 119 PHE A C 1
ATOM 973 O O . PHE A 1 119 ? -7.077 -5.513 10.300 1.00 98.56 119 PHE A O 1
ATOM 980 N N . GLY A 1 120 ? -8.256 -3.941 9.229 1.00 98.25 120 GLY A N 1
ATOM 981 C CA . GLY A 1 120 ? -8.226 -3.001 10.347 1.00 98.25 120 GLY A CA 1
ATOM 982 C C . GLY A 1 120 ? -9.211 -1.852 10.185 1.00 98.25 120 GLY A C 1
ATOM 983 O O . GLY A 1 120 ? -9.446 -1.373 9.083 1.00 98.25 120 GLY A O 1
ATOM 984 N N . VAL A 1 121 ? -9.760 -1.371 11.296 1.00 98.69 121 VAL A N 1
ATOM 985 C CA . VAL A 1 121 ? -10.691 -0.236 11.318 1.00 98.69 121 VAL A CA 1
ATOM 986 C C . VAL A 1 121 ? -9.931 1.042 11.635 1.00 98.69 121 VAL A C 1
ATOM 988 O O . VAL A 1 121 ? -9.200 1.111 12.627 1.00 98.69 121 VAL A O 1
ATOM 991 N N . ARG A 1 122 ? -10.105 2.077 10.815 1.00 98.50 122 ARG A N 1
ATOM 992 C CA . ARG A 1 122 ? -9.521 3.400 11.027 1.00 98.50 122 ARG A CA 1
ATOM 993 C C . ARG A 1 122 ? -10.006 3.971 12.356 1.00 98.50 122 ARG A C 1
ATOM 995 O O . ARG A 1 122 ? -11.200 4.190 12.550 1.00 98.50 122 ARG A O 1
ATOM 1002 N N . ARG A 1 123 ? -9.077 4.250 13.268 1.00 97.94 123 ARG A N 1
ATOM 1003 C CA . ARG A 1 123 ? -9.386 4.863 14.566 1.00 97.94 123 ARG A CA 1
ATOM 1004 C C . ARG A 1 123 ? -9.984 6.256 14.396 1.00 97.94 123 ARG A C 1
ATOM 1006 O O . ARG A 1 123 ? -9.565 7.023 13.528 1.00 97.94 123 ARG A O 1
ATOM 1013 N N . LEU A 1 124 ? -10.897 6.602 15.296 1.00 97.06 124 LEU A N 1
ATOM 1014 C CA . LEU A 1 124 ? -11.362 7.966 15.497 1.00 97.06 124 LEU A CA 1
ATOM 1015 C C . LEU A 1 124 ? -10.207 8.845 15.982 1.00 97.06 124 LEU A C 1
ATOM 1017 O O . LEU A 1 124 ? -9.305 8.388 16.686 1.00 97.06 124 LEU A O 1
ATOM 10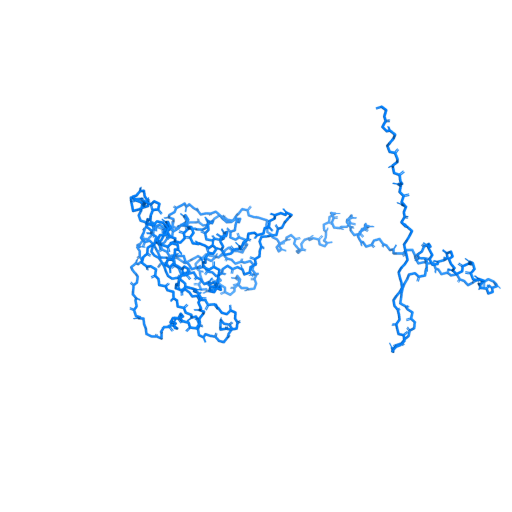21 N N . ARG A 1 125 ? -10.262 10.139 15.663 1.00 94.50 125 ARG A N 1
ATOM 1022 C CA . ARG A 1 125 ? -9.247 11.106 16.101 1.00 94.50 125 ARG A CA 1
ATOM 1023 C C . ARG A 1 125 ? -9.035 11.085 17.621 1.00 94.50 125 ARG A C 1
ATOM 1025 O O . ARG A 1 125 ? -7.898 10.986 18.067 1.00 94.50 125 ARG A O 1
ATOM 1032 N N . GLN A 1 126 ? -10.122 11.071 18.390 1.00 96.06 126 GLN A N 1
ATOM 1033 C CA . GLN A 1 126 ? -10.080 11.021 19.855 1.00 96.06 126 GLN A CA 1
ATOM 1034 C C . GLN A 1 126 ? -9.419 9.742 20.392 1.00 96.06 126 GLN A C 1
ATOM 1036 O O . GLN A 1 126 ? -8.721 9.784 21.400 1.00 96.06 126 GLN A O 1
ATOM 1041 N N . GLU A 1 127 ? -9.615 8.598 19.727 1.00 95.75 127 GLU A N 1
ATOM 1042 C CA . GLU A 1 127 ? -8.968 7.339 20.119 1.00 95.75 127 GLU A CA 1
ATOM 1043 C C . GLU A 1 127 ? -7.453 7.415 19.926 1.00 95.75 127 GLU A C 1
ATOM 1045 O O . GLU A 1 127 ? -6.710 6.864 20.732 1.00 95.75 127 GLU A O 1
ATOM 1050 N N . ARG A 1 128 ? -6.998 8.108 18.875 1.00 94.25 128 ARG A N 1
ATOM 1051 C CA . ARG A 1 128 ? -5.573 8.309 18.585 1.00 94.25 128 ARG A CA 1
ATOM 1052 C C . ARG A 1 128 ? -4.915 9.248 19.590 1.00 94.25 128 ARG A C 1
ATOM 1054 O O . ARG A 1 128 ? -3.841 8.940 20.083 1.00 94.25 128 ARG A O 1
ATOM 1061 N N . GLU A 1 129 ? -5.565 10.367 19.901 1.00 94.25 129 GLU A N 1
ATOM 1062 C CA . GLU A 1 129 ? -5.054 11.379 20.841 1.00 94.25 129 GLU A CA 1
ATOM 1063 C C . GLU A 1 129 ? -4.935 10.843 22.277 1.00 94.25 129 GLU A C 1
ATOM 1065 O O . GLU A 1 129 ? -4.114 11.323 23.050 1.00 94.25 129 GLU A O 1
ATOM 1070 N N . ARG A 1 130 ? -5.721 9.819 22.630 1.00 95.25 130 ARG A N 1
ATOM 1071 C CA . ARG A 1 130 ? -5.663 9.143 23.937 1.00 95.25 130 ARG A CA 1
ATOM 1072 C C . ARG A 1 130 ? -4.652 7.995 23.998 1.00 95.25 130 ARG A C 1
ATOM 1074 O O . ARG A 1 130 ? -4.533 7.363 25.048 1.00 95.25 130 ARG A O 1
ATOM 1081 N N . MET A 1 131 ? -3.959 7.672 22.902 1.00 94.44 131 MET A N 1
ATOM 1082 C CA . MET A 1 131 ? -2.972 6.593 22.921 1.00 94.44 131 MET A CA 1
ATOM 1083 C C . MET A 1 131 ? -1.754 7.001 23.743 1.00 94.44 131 MET A C 1
ATOM 1085 O O . MET A 1 131 ? -1.096 7.993 23.453 1.00 94.44 131 MET A O 1
ATOM 1089 N N . THR A 1 132 ? -1.438 6.192 24.748 1.00 96.44 132 THR A N 1
ATOM 1090 C CA . THR A 1 132 ? -0.204 6.319 25.522 1.00 96.44 132 THR A CA 1
ATOM 1091 C C . THR A 1 132 ? 0.938 5.583 24.827 1.00 96.44 132 THR A C 1
ATOM 1093 O O . THR A 1 132 ? 0.706 4.613 24.099 1.00 96.44 132 THR A O 1
ATOM 1096 N N . ASP A 1 133 ? 2.182 5.967 25.119 1.00 96.12 133 ASP A N 1
ATOM 1097 C CA . ASP A 1 133 ? 3.372 5.259 24.619 1.00 96.12 133 ASP A CA 1
ATOM 1098 C C . ASP A 1 133 ? 3.346 3.772 24.986 1.00 96.12 133 ASP A C 1
ATOM 1100 O O . ASP A 1 133 ? 3.714 2.907 24.190 1.00 96.12 133 ASP A O 1
ATOM 1104 N N . ARG A 1 134 ? 2.824 3.455 26.177 1.00 96.94 134 ARG A N 1
ATOM 1105 C CA . ARG A 1 134 ? 2.608 2.077 26.620 1.00 96.94 134 ARG A CA 1
ATOM 1106 C C . ARG A 1 134 ? 1.665 1.321 25.682 1.00 96.94 134 ARG A C 1
ATOM 1108 O O . ARG A 1 134 ? 2.016 0.232 25.239 1.00 96.94 134 ARG A O 1
ATOM 1115 N N . ALA A 1 135 ? 0.510 1.895 25.345 1.00 95.69 135 ALA A N 1
ATOM 1116 C CA . ALA A 1 135 ? -0.450 1.264 24.438 1.00 95.69 135 ALA A CA 1
ATOM 1117 C C . ALA A 1 135 ? 0.122 1.088 23.019 1.00 95.69 135 ALA A C 1
ATOM 1119 O O . ALA A 1 135 ? -0.148 0.084 22.356 1.00 95.69 135 ALA A O 1
ATOM 1120 N N . VAL A 1 136 ? 0.938 2.040 22.551 1.00 96.69 136 VAL A N 1
ATOM 1121 C CA . VAL A 1 136 ? 1.648 1.929 21.267 1.00 96.69 136 VAL A CA 1
ATOM 1122 C C . VAL A 1 136 ? 2.667 0.785 21.302 1.00 96.69 136 VAL A C 1
ATOM 1124 O O . VAL A 1 136 ? 2.701 -0.038 20.387 1.00 96.69 136 VAL A O 1
ATOM 1127 N N . ASN A 1 137 ? 3.462 0.682 22.367 1.00 97.31 137 ASN A N 1
ATOM 1128 C CA . ASN A 1 137 ? 4.453 -0.383 22.521 1.00 97.31 137 ASN A CA 1
ATOM 1129 C C . ASN A 1 137 ? 3.803 -1.768 22.630 1.00 97.31 137 ASN A C 1
ATOM 1131 O O . ASN A 1 137 ? 4.233 -2.696 21.945 1.00 97.31 137 ASN A O 1
ATOM 1135 N N . GLU A 1 138 ? 2.730 -1.901 23.414 1.00 96.75 138 GLU A N 1
ATOM 1136 C CA . GLU A 1 138 ? 1.951 -3.142 23.524 1.00 96.75 138 GLU A CA 1
ATOM 1137 C C . GLU A 1 138 ? 1.351 -3.553 22.169 1.00 96.75 138 GLU A C 1
ATOM 1139 O O . GLU A 1 138 ? 1.433 -4.720 21.779 1.00 96.75 138 GLU A O 1
ATOM 1144 N N . GLY A 1 139 ? 0.810 -2.598 21.404 1.00 96.25 139 GLY A N 1
ATOM 1145 C CA . GLY A 1 139 ? 0.278 -2.851 20.064 1.00 96.25 139 GLY A CA 1
ATOM 1146 C C . GLY A 1 139 ? 1.346 -3.308 19.065 1.00 96.25 139 GLY A C 1
ATOM 1147 O O . GLY A 1 139 ? 1.137 -4.287 18.345 1.00 96.25 139 GLY A O 1
ATOM 1148 N N . ASN A 1 140 ? 2.510 -2.653 19.062 1.00 97.06 140 ASN A N 1
ATOM 1149 C CA . ASN A 1 140 ? 3.648 -3.034 18.221 1.00 97.06 140 ASN A CA 1
ATOM 1150 C C . ASN A 1 140 ? 4.170 -4.431 18.571 1.00 97.06 140 ASN A C 1
ATOM 1152 O O . ASN A 1 140 ? 4.416 -5.239 17.674 1.00 97.06 140 ASN A O 1
ATOM 1156 N N . TRP A 1 141 ? 4.293 -4.730 19.866 1.00 96.56 141 TRP A N 1
ATOM 1157 C CA . TRP A 1 141 ? 4.695 -6.049 20.342 1.00 96.56 141 TRP A CA 1
ATOM 1158 C C . TRP A 1 141 ? 3.682 -7.121 19.932 1.00 96.56 141 TRP A C 1
ATOM 1160 O O . TRP A 1 141 ? 4.068 -8.173 19.426 1.00 96.56 141 TRP A O 1
ATOM 1170 N N . LYS A 1 142 ? 2.376 -6.849 20.062 1.00 95.19 142 LYS A N 1
ATOM 1171 C CA . LYS A 1 142 ? 1.333 -7.800 19.659 1.00 95.19 142 LYS A CA 1
ATOM 1172 C C . LYS A 1 142 ? 1.372 -8.100 18.162 1.00 95.19 142 LYS A C 1
ATOM 1174 O O . LYS A 1 142 ? 1.251 -9.268 17.799 1.00 95.19 142 LYS A O 1
ATOM 1179 N N . LEU A 1 143 ? 1.563 -7.086 17.311 1.00 95.81 143 LEU A N 1
ATOM 1180 C CA . LEU A 1 143 ? 1.745 -7.290 15.870 1.00 95.81 143 LEU A CA 1
ATOM 1181 C C . LEU A 1 143 ? 2.951 -8.191 15.595 1.00 95.81 143 LEU A C 1
ATOM 1183 O O . LEU A 1 143 ? 2.802 -9.188 14.901 1.00 95.81 143 LEU A O 1
ATOM 1187 N N . GLN A 1 144 ? 4.098 -7.905 16.216 1.00 94.56 144 GLN A N 1
ATOM 1188 C CA . GLN A 1 144 ? 5.306 -8.719 16.069 1.00 94.56 144 GLN A CA 1
ATOM 1189 C C . GLN A 1 144 ? 5.091 -10.183 16.476 1.00 94.56 144 GLN A C 1
ATOM 1191 O O . GLN A 1 144 ? 5.572 -11.084 15.796 1.00 94.56 144 GLN A O 1
ATOM 1196 N N . GLN A 1 145 ? 4.378 -10.433 17.580 1.00 94.25 145 GLN A N 1
ATOM 1197 C CA . GLN A 1 145 ? 4.093 -11.796 18.036 1.00 94.25 145 GLN A CA 1
ATOM 1198 C C . GLN A 1 145 ? 3.177 -12.543 17.065 1.00 94.25 145 GLN A C 1
ATOM 1200 O O . GLN A 1 145 ? 3.448 -13.697 16.742 1.00 94.25 145 GLN A O 1
ATOM 1205 N N . LEU A 1 146 ? 2.114 -11.888 16.587 1.00 92.69 146 LEU A N 1
ATOM 1206 C CA . LEU A 1 146 ? 1.161 -12.491 15.652 1.00 92.69 146 LEU A CA 1
ATOM 1207 C C . LEU A 1 146 ? 1.792 -12.806 14.292 1.00 92.69 146 LEU A C 1
ATOM 1209 O O . LEU A 1 146 ? 1.358 -13.740 13.632 1.00 92.69 146 LEU A O 1
ATOM 1213 N N . THR A 1 147 ? 2.819 -12.059 13.886 1.00 94.12 147 THR A N 1
ATOM 1214 C CA . THR A 1 147 ? 3.486 -12.227 12.587 1.00 94.12 147 THR A CA 1
ATOM 1215 C C . THR A 1 147 ? 4.884 -12.827 12.708 1.00 94.12 147 THR A C 1
ATOM 1217 O O . THR A 1 147 ? 5.698 -12.697 11.797 1.00 94.12 147 THR A O 1
ATOM 1220 N N . ARG A 1 148 ? 5.195 -13.483 13.835 1.00 94.06 148 ARG A N 1
ATOM 1221 C CA . ARG A 1 148 ? 6.517 -14.081 14.081 1.00 94.06 148 ARG A CA 1
ATOM 1222 C C . ARG A 1 148 ? 6.799 -15.280 13.175 1.00 94.06 148 ARG A C 1
ATOM 1224 O O . ARG A 1 148 ? 7.937 -15.477 12.761 1.00 94.06 148 ARG A O 1
ATOM 1231 N N . SER A 1 149 ? 5.780 -16.090 12.906 1.00 95.69 149 SER A N 1
ATOM 1232 C CA . SER A 1 149 ? 5.866 -17.276 12.055 1.00 95.69 149 SER A CA 1
ATOM 1233 C C . SER A 1 149 ? 4.673 -17.307 11.115 1.00 95.69 149 SER A C 1
ATOM 1235 O O . SER A 1 149 ? 3.541 -17.202 11.579 1.00 95.69 149 SER A O 1
ATOM 1237 N N . TYR A 1 150 ? 4.931 -17.466 9.817 1.00 96.62 150 TYR A N 1
ATOM 1238 C CA . TYR A 1 150 ? 3.892 -17.523 8.788 1.00 96.62 150 TYR A CA 1
ATOM 1239 C C . TYR A 1 150 ? 2.892 -18.659 9.043 1.00 96.62 150 TYR A C 1
ATOM 1241 O O . TYR A 1 150 ? 1.686 -18.433 9.012 1.00 96.62 150 TYR A O 1
ATOM 1249 N N . ASP A 1 151 ? 3.382 -19.851 9.392 1.00 95.88 151 ASP A N 1
ATOM 1250 C CA . ASP A 1 151 ? 2.541 -21.042 9.576 1.00 95.88 151 ASP A CA 1
ATOM 1251 C C . ASP A 1 151 ? 1.645 -20.966 10.822 1.00 95.88 151 ASP A C 1
ATOM 1253 O O . ASP A 1 151 ? 0.663 -21.698 10.932 1.00 95.88 151 ASP A O 1
ATOM 1257 N N . ALA A 1 152 ? 1.962 -20.067 11.760 1.00 96.19 152 ALA A N 1
ATOM 1258 C CA . ALA A 1 152 ? 1.139 -19.812 12.940 1.00 96.19 152 ALA A CA 1
ATOM 1259 C C . ALA A 1 152 ? -0.025 -18.842 12.661 1.00 96.19 152 ALA A C 1
ATOM 1261 O O . ALA A 1 152 ? -0.903 -18.683 13.511 1.00 96.19 152 ALA A O 1
ATOM 1262 N N . ILE A 1 153 ? -0.035 -18.179 11.499 1.00 97.81 153 ILE A N 1
ATOM 1263 C CA . ILE A 1 153 ? -1.113 -17.276 11.092 1.00 97.81 153 ILE A CA 1
ATOM 1264 C C . ILE A 1 153 ? -2.275 -18.130 10.560 1.00 97.81 153 ILE A C 1
ATOM 1266 O O . ILE A 1 153 ? -2.059 -18.988 9.696 1.00 97.81 153 ILE A O 1
ATOM 1270 N N . PRO A 1 154 ? -3.514 -17.920 11.043 1.00 97.12 154 PRO A N 1
ATOM 1271 C CA . PRO A 1 154 ? -4.655 -18.691 10.568 1.00 97.12 154 PRO A CA 1
ATOM 1272 C C . PRO A 1 154 ? -4.893 -18.437 9.069 1.00 97.12 154 PRO A C 1
ATOM 1274 O O . PRO A 1 154 ? -4.733 -17.300 8.612 1.00 97.12 154 PRO A O 1
ATOM 1277 N N . PRO A 1 155 ? -5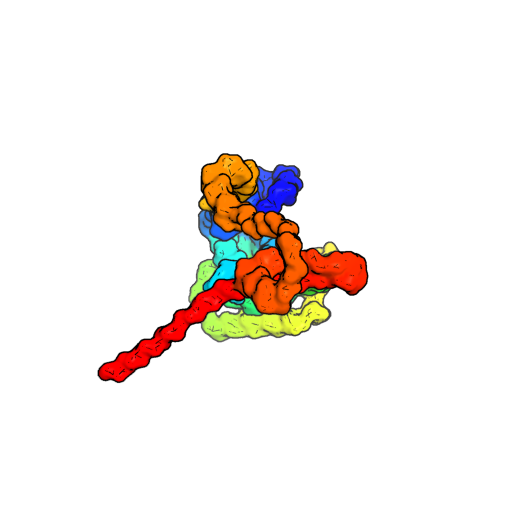.253 -19.465 8.277 1.00 97.75 155 PRO A N 1
ATOM 1278 C CA . PRO A 1 155 ? -5.710 -19.250 6.908 1.00 97.75 155 PRO A CA 1
ATOM 1279 C C . PRO A 1 155 ? -6.964 -18.382 6.898 1.00 97.75 155 PRO A C 1
ATOM 1281 O O . PRO A 1 155 ? -7.769 -18.459 7.825 1.00 97.75 155 PRO A O 1
ATOM 1284 N N . LEU A 1 156 ? -7.125 -17.577 5.848 1.00 97.38 156 LEU A N 1
ATOM 1285 C CA . LEU A 1 156 ? -8.388 -16.889 5.606 1.00 97.38 156 LEU A CA 1
ATOM 1286 C C . LEU A 1 156 ? -9.466 -17.963 5.378 1.00 97.38 156 LEU A C 1
ATOM 1288 O O . LEU A 1 156 ? -9.283 -18.783 4.475 1.00 97.38 156 LEU A O 1
ATOM 1292 N N . PRO A 1 157 ? -10.520 -18.021 6.211 1.00 96.31 157 PRO A N 1
ATOM 1293 C CA . PRO A 1 157 ? -11.553 -19.039 6.071 1.00 96.31 157 PRO A CA 1
ATOM 1294 C C . PRO A 1 157 ? -12.431 -18.764 4.844 1.00 96.31 157 PRO A C 1
ATOM 1296 O O . PRO A 1 157 ? -12.631 -17.609 4.467 1.00 96.31 157 PRO A O 1
ATOM 1299 N N . ASP A 1 158 ? -12.983 -19.825 4.251 1.00 93.88 158 ASP A N 1
ATOM 1300 C CA . ASP A 1 158 ? -13.934 -19.712 3.134 1.00 93.88 158 ASP A CA 1
ATOM 1301 C C . ASP A 1 158 ? -15.257 -19.065 3.580 1.00 93.88 158 ASP A C 1
ATOM 1303 O O . ASP A 1 158 ? -15.898 -18.335 2.824 1.00 93.88 158 ASP A O 1
ATOM 1307 N N . GLU A 1 159 ? -15.649 -19.300 4.836 1.00 95.62 159 GLU A N 1
ATOM 1308 C CA . GLU A 1 159 ? -16.779 -18.637 5.480 1.00 95.62 159 GLU A CA 1
ATOM 1309 C C . GLU A 1 159 ? -16.295 -17.470 6.353 1.00 95.62 159 GLU A C 1
ATOM 1311 O O . GLU A 1 159 ? -15.355 -17.637 7.134 1.00 95.62 159 GLU A O 1
ATOM 1316 N N . PRO A 1 160 ? -16.936 -16.289 6.281 1.00 93.31 160 PRO A N 1
ATOM 1317 C CA . PRO A 1 160 ? -16.501 -15.127 7.042 1.00 93.31 160 PRO A CA 1
ATOM 1318 C C . PRO A 1 160 ? -16.702 -15.341 8.548 1.00 93.31 160 PRO A C 1
ATOM 1320 O O . PRO A 1 160 ? -17.826 -15.367 9.048 1.00 93.31 160 PRO A O 1
ATOM 1323 N N . ASP A 1 161 ? -15.599 -15.403 9.290 1.00 95.44 161 ASP A N 1
ATOM 1324 C CA . ASP A 1 161 ? -15.567 -15.457 10.759 1.00 95.44 161 ASP A CA 1
ATOM 1325 C C . ASP A 1 161 ? -15.676 -14.064 11.409 1.00 95.44 161 ASP A C 1
ATOM 1327 O O . ASP A 1 161 ? -15.820 -13.930 12.629 1.00 95.44 161 ASP A O 1
ATOM 1331 N N . ARG A 1 162 ? -15.609 -13.004 10.594 1.00 95.12 162 ARG A N 1
ATOM 1332 C CA . ARG A 1 162 ? -15.631 -11.613 11.042 1.00 95.12 162 ARG A CA 1
ATOM 1333 C C . ARG A 1 162 ? -16.329 -10.709 10.035 1.00 95.12 162 ARG A C 1
ATOM 1335 O O . ARG A 1 162 ? -16.194 -10.868 8.827 1.00 95.12 162 ARG A O 1
ATOM 1342 N N . GLN A 1 163 ? -17.041 -9.710 10.549 1.00 95.62 163 GLN A N 1
ATOM 1343 C CA . GLN A 1 163 ? -17.710 -8.691 9.743 1.00 95.62 163 GLN A CA 1
ATOM 1344 C C . GLN A 1 163 ? -17.248 -7.298 10.158 1.00 95.62 163 GLN A C 1
ATOM 1346 O O . GLN A 1 163 ? -17.070 -7.011 11.344 1.00 95.62 163 GLN A O 1
ATOM 1351 N N . TYR A 1 164 ? -17.079 -6.425 9.168 1.00 96.88 164 TYR A N 1
ATOM 1352 C CA . TYR A 1 164 ? -16.682 -5.039 9.363 1.00 96.88 164 TYR A CA 1
ATOM 1353 C C . TYR A 1 164 ? -17.755 -4.111 8.803 1.00 96.88 164 TYR A C 1
ATOM 1355 O O . TYR A 1 164 ? -18.139 -4.218 7.640 1.00 96.88 164 TYR A O 1
ATOM 1363 N N . ALA A 1 165 ? -18.227 -3.176 9.626 1.00 95.62 165 ALA A N 1
ATOM 1364 C CA . ALA A 1 165 ? -19.148 -2.146 9.173 1.00 95.62 165 ALA A CA 1
ATOM 1365 C C . ALA A 1 165 ? -18.382 -1.082 8.376 1.00 95.62 165 ALA A C 1
ATOM 1367 O O . ALA A 1 165 ? -17.503 -0.411 8.915 1.00 95.62 165 ALA A O 1
ATOM 1368 N N . VAL A 1 166 ? -18.731 -0.914 7.101 1.00 95.81 166 VAL A N 1
ATOM 1369 C CA . VAL A 1 166 ? -18.161 0.125 6.238 1.00 95.81 166 VAL A CA 1
ATOM 1370 C C . VAL A 1 166 ? -19.080 1.352 6.283 1.00 95.81 166 VAL A C 1
ATOM 1372 O O . VAL A 1 166 ? -20.233 1.258 5.856 1.00 95.81 166 VAL A O 1
ATOM 1375 N N . PRO A 1 167 ? -18.629 2.510 6.800 1.00 94.19 167 PRO A N 1
ATOM 1376 C CA . PRO A 1 167 ? -19.472 3.698 6.875 1.00 94.19 167 PRO A CA 1
ATOM 1377 C C . PRO A 1 167 ? -19.773 4.253 5.473 1.00 94.19 167 PRO A C 1
ATOM 1379 O O . PRO A 1 167 ? -18.927 4.162 4.583 1.00 94.19 167 PRO A O 1
ATOM 1382 N N . PRO A 1 168 ? -20.927 4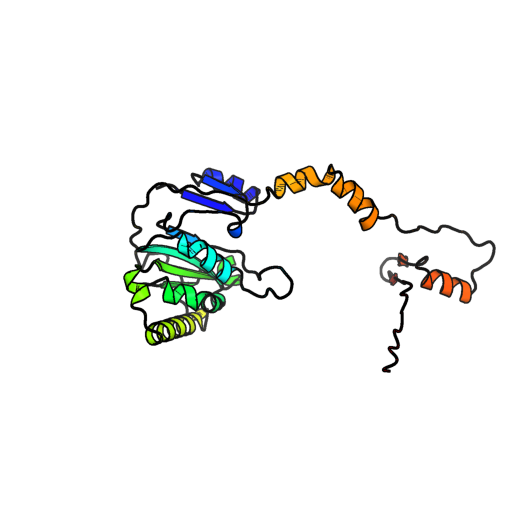.903 5.251 1.00 92.19 168 PRO A N 1
ATOM 1383 C CA . PRO A 1 168 ? -21.175 5.601 3.995 1.00 92.19 168 PRO A CA 1
ATOM 1384 C C . PRO A 1 168 ? -20.167 6.745 3.811 1.00 92.19 168 PRO A C 1
ATOM 1386 O O . PRO A 1 168 ? -19.753 7.400 4.777 1.00 92.19 168 PRO A O 1
ATOM 1389 N N . ALA A 1 169 ? -19.773 6.997 2.566 1.00 89.00 169 ALA A N 1
ATOM 1390 C CA . ALA A 1 169 ? -18.888 8.091 2.184 1.00 89.00 169 ALA A CA 1
ATOM 1391 C C . ALA A 1 169 ? -19.511 8.890 1.027 1.00 89.00 169 ALA A C 1
ATOM 1393 O O . ALA A 1 169 ? -20.183 8.291 0.182 1.00 89.00 169 ALA A O 1
ATOM 1394 N N . PRO A 1 170 ? -19.331 10.224 0.994 1.00 86.38 170 PRO A N 1
ATOM 1395 C CA . PRO A 1 170 ? -19.708 11.017 -0.169 1.00 86.38 170 PRO A CA 1
ATOM 1396 C C . PRO A 1 170 ? -18.845 10.626 -1.381 1.00 86.38 170 PRO A C 1
ATOM 1398 O O . PRO A 1 170 ? -17.796 9.999 -1.209 1.00 86.38 170 PRO A O 1
ATOM 1401 N N . PRO A 1 171 ? -19.248 10.999 -2.606 1.00 86.69 171 PRO A N 1
ATOM 1402 C CA . PRO A 1 171 ? -18.399 10.830 -3.776 1.00 86.69 171 PRO A CA 1
ATOM 1403 C C . PRO A 1 171 ? -17.034 11.493 -3.561 1.00 86.69 171 PRO A C 1
ATOM 1405 O O . PRO A 1 171 ? -16.954 12.660 -3.177 1.00 86.69 171 PRO A O 1
ATOM 1408 N N . ALA A 1 172 ? -15.973 10.735 -3.816 1.00 87.25 172 ALA A N 1
ATOM 1409 C CA . ALA A 1 172 ? -14.609 11.233 -3.867 1.00 87.25 172 ALA A CA 1
ATOM 1410 C C . ALA A 1 172 ? -14.213 11.496 -5.326 1.00 87.25 172 ALA A C 1
ATOM 1412 O O . ALA A 1 172 ? -14.831 10.963 -6.250 1.00 87.25 172 ALA A O 1
ATOM 1413 N N . ARG A 1 173 ? -13.177 12.311 -5.520 1.00 86.25 173 ARG A N 1
ATOM 1414 C CA . ARG A 1 173 ? -12.515 12.503 -6.812 1.00 86.25 173 ARG A CA 1
ATOM 1415 C C . ARG A 1 173 ? -11.034 12.221 -6.636 1.00 86.25 173 ARG A C 1
ATOM 1417 O O . ARG A 1 173 ? -10.450 12.674 -5.647 1.00 86.25 173 ARG A O 1
ATOM 1424 N N . LEU A 1 174 ? -10.450 11.500 -7.584 1.00 92.38 174 LEU A N 1
ATOM 1425 C CA . LEU A 1 174 ? -9.014 11.306 -7.641 1.00 92.38 174 LEU A CA 1
ATOM 1426 C C . LEU A 1 174 ? -8.412 12.300 -8.638 1.00 92.38 174 LEU A C 1
ATOM 1428 O O . LEU A 1 174 ? -8.988 12.595 -9.684 1.00 92.38 174 LEU A O 1
ATOM 1432 N N . GLU A 1 175 ? -7.252 12.846 -8.295 1.00 94.38 175 GLU A N 1
ATOM 1433 C CA . GLU A 1 175 ? -6.491 13.729 -9.175 1.00 94.38 175 GLU A CA 1
ATOM 1434 C C . GLU A 1 175 ? -5.107 13.136 -9.408 1.00 94.38 175 GLU A C 1
ATOM 1436 O O . GLU A 1 175 ? -4.276 13.124 -8.500 1.00 94.38 175 GLU A O 1
ATOM 1441 N N . PHE A 1 176 ? -4.837 12.675 -10.627 1.00 94.69 176 PHE A N 1
ATOM 1442 C CA . PHE A 1 176 ? -3.489 12.286 -11.025 1.00 94.69 176 PHE A CA 1
ATOM 1443 C C . PHE A 1 176 ? -2.664 13.526 -11.381 1.00 94.69 176 PHE A C 1
ATOM 1445 O O . PHE A 1 176 ? -3.108 14.367 -12.165 1.00 94.69 176 PHE A O 1
ATOM 1452 N N . ARG A 1 177 ? -1.471 13.654 -10.795 1.00 94.50 177 ARG A N 1
ATOM 1453 C CA . ARG A 1 177 ? -0.535 14.765 -11.052 1.00 94.50 177 ARG A CA 1
ATOM 1454 C C . ARG A 1 177 ? 0.842 14.294 -11.521 1.00 94.50 177 ARG A C 1
ATOM 1456 O O . ARG A 1 177 ? 1.766 15.102 -11.583 1.00 94.50 177 ARG A O 1
ATOM 1463 N N . GLY A 1 178 ? 0.977 13.005 -11.816 1.00 91.38 178 GLY A N 1
ATOM 1464 C CA . GLY A 1 178 ? 2.208 12.425 -12.332 1.00 91.38 178 GLY A CA 1
ATOM 1465 C C . GLY A 1 178 ? 2.399 12.688 -13.820 1.00 91.38 178 GLY A C 1
ATOM 1466 O O . GLY A 1 178 ? 1.570 13.308 -14.492 1.00 91.38 178 GLY A O 1
ATOM 1467 N N . LEU A 1 179 ? 3.520 12.195 -14.336 1.00 88.44 179 LEU A N 1
ATOM 1468 C CA . LEU A 1 179 ? 3.785 12.188 -15.767 1.00 88.44 179 LEU A CA 1
ATOM 1469 C C . LEU A 1 179 ? 3.008 11.042 -16.438 1.00 88.44 179 LEU A C 1
ATOM 1471 O O . LEU A 1 179 ? 2.941 9.954 -15.863 1.00 88.44 179 LEU A O 1
ATOM 1475 N N . PRO A 1 180 ? 2.453 11.242 -17.646 1.00 84.56 180 PRO A N 1
ATOM 1476 C CA . PRO A 1 180 ? 1.835 10.167 -18.416 1.00 84.56 180 PRO A CA 1
ATOM 1477 C C . PRO A 1 180 ? 2.941 9.312 -19.054 1.00 84.56 180 PRO A C 1
ATOM 1479 O O . PRO A 1 180 ? 3.291 9.524 -20.211 1.00 84.56 180 PRO A O 1
ATOM 1482 N N . LEU A 1 181 ? 3.554 8.421 -18.265 1.00 82.56 181 LEU A N 1
ATOM 1483 C CA . LEU A 1 181 ? 4.779 7.702 -18.644 1.00 82.56 181 LEU A CA 1
ATOM 1484 C C . LEU A 1 181 ? 4.631 6.930 -19.956 1.00 82.56 181 LEU A C 1
ATOM 1486 O O . LEU A 1 181 ? 5.491 7.081 -20.811 1.00 82.56 181 LEU A O 1
ATOM 1490 N N . ASP A 1 182 ? 3.524 6.225 -20.159 1.00 81.00 182 ASP A N 1
ATOM 1491 C CA . ASP A 1 182 ? 3.260 5.479 -21.393 1.00 81.00 182 ASP A CA 1
ATOM 1492 C C . ASP A 1 182 ? 3.193 6.387 -22.621 1.00 81.00 182 ASP A C 1
ATOM 1494 O O . ASP A 1 182 ? 3.849 6.137 -23.624 1.00 81.00 182 ASP A O 1
ATOM 1498 N N . LEU A 1 183 ? 2.485 7.517 -22.521 1.00 82.81 183 LEU A N 1
ATOM 1499 C CA . LEU A 1 183 ? 2.462 8.500 -23.605 1.00 82.81 183 LEU A CA 1
ATOM 1500 C C . LEU A 1 183 ? 3.860 9.079 -23.855 1.00 82.81 183 LEU A C 1
ATOM 1502 O O . LEU A 1 183 ? 4.214 9.392 -24.989 1.00 82.81 183 LEU A O 1
ATOM 1506 N N . ILE A 1 184 ? 4.653 9.270 -22.799 1.00 86.50 184 ILE A N 1
ATOM 1507 C CA . ILE A 1 184 ? 6.039 9.719 -22.941 1.00 86.50 184 ILE A CA 1
ATOM 1508 C C . ILE A 1 184 ? 6.871 8.647 -23.644 1.00 86.50 184 ILE A C 1
ATOM 1510 O O . ILE A 1 184 ? 7.646 9.016 -24.518 1.00 86.50 184 ILE A O 1
ATOM 1514 N N . GLU A 1 185 ? 6.712 7.370 -23.298 1.00 85.62 185 GLU A N 1
ATOM 1515 C CA . GLU A 1 185 ? 7.395 6.233 -23.920 1.00 85.62 185 GLU A CA 1
ATOM 1516 C C . GLU A 1 185 ? 7.042 6.124 -25.410 1.00 85.62 185 GLU A C 1
ATOM 1518 O O . GLU A 1 185 ? 7.946 6.148 -26.246 1.00 85.62 185 GLU A O 1
ATOM 1523 N N . ASP A 1 186 ? 5.751 6.177 -25.752 1.00 87.00 186 ASP A N 1
ATOM 1524 C CA . ASP A 1 186 ? 5.249 6.179 -27.133 1.00 87.00 186 ASP A CA 1
ATOM 1525 C C . ASP A 1 186 ? 5.823 7.336 -27.973 1.00 87.00 186 ASP A C 1
ATOM 1527 O O . ASP A 1 186 ? 6.059 7.218 -29.181 1.00 87.00 186 ASP A O 1
ATOM 1531 N N . LEU A 1 187 ? 6.050 8.494 -27.344 1.00 89.88 187 LEU A N 1
ATOM 1532 C CA . LEU A 1 187 ? 6.590 9.687 -28.000 1.00 89.88 187 LEU A CA 1
ATOM 1533 C C . LEU A 1 187 ? 8.122 9.771 -27.942 1.00 89.88 187 LEU A C 1
ATOM 1535 O O . LEU A 1 187 ? 8.712 10.589 -28.665 1.00 89.88 187 LEU A O 1
ATOM 1539 N N . LEU A 1 188 ? 8.776 8.965 -27.100 1.00 89.44 188 LEU A N 1
ATOM 1540 C CA . LEU A 1 188 ? 10.196 9.093 -26.783 1.00 89.44 188 LEU A CA 1
ATOM 1541 C C . LEU A 1 188 ? 11.047 8.900 -28.032 1.00 89.44 188 LEU A C 1
ATOM 1543 O O . LEU A 1 188 ? 11.914 9.737 -28.299 1.00 89.44 188 LEU A O 1
ATOM 1547 N N . ASP A 1 189 ? 10.735 7.879 -28.832 1.00 85.25 189 ASP A N 1
ATOM 1548 C CA . ASP A 1 189 ? 11.472 7.522 -30.047 1.00 85.25 189 ASP A CA 1
ATOM 1549 C C . ASP A 1 189 ? 11.551 8.664 -31.066 1.00 85.25 189 ASP A C 1
ATOM 1551 O O . ASP A 1 189 ? 12.566 8.854 -31.742 1.00 85.25 189 ASP A O 1
ATOM 1555 N N . ASN A 1 190 ? 10.511 9.493 -31.128 1.00 87.12 190 ASN A N 1
ATOM 1556 C CA . ASN A 1 190 ? 10.439 10.628 -32.047 1.00 87.12 190 ASN A CA 1
ATOM 1557 C C . ASN A 1 190 ? 10.954 11.940 -31.425 1.00 87.12 190 ASN A C 1
ATOM 1559 O O . ASN A 1 190 ? 11.093 12.964 -32.110 1.00 87.12 190 ASN A O 1
ATOM 1563 N N . SER A 1 191 ? 11.273 11.936 -30.130 1.00 91.00 191 SER A N 1
ATOM 1564 C CA . SER A 1 191 ? 11.654 13.142 -29.405 1.00 91.00 191 SER A CA 1
ATOM 1565 C C . SER A 1 191 ? 13.032 13.669 -29.832 1.00 91.00 191 SER A C 1
ATOM 1567 O O . SER A 1 191 ? 13.972 12.937 -30.157 1.00 91.00 191 SER A O 1
ATOM 1569 N N . ALA A 1 192 ? 13.180 14.996 -29.832 1.00 91.31 192 ALA A N 1
ATOM 1570 C CA . ALA A 1 192 ? 14.473 15.626 -30.104 1.00 91.31 192 ALA A CA 1
ATOM 1571 C C . ALA A 1 192 ? 15.523 15.269 -29.036 1.00 91.31 192 ALA A C 1
ATOM 1573 O O . ALA A 1 192 ? 16.697 15.113 -29.370 1.00 91.31 192 ALA A O 1
ATOM 1574 N N . ALA A 1 193 ? 15.092 15.114 -27.779 1.00 87.81 193 ALA A N 1
ATOM 1575 C CA . ALA A 1 193 ? 15.949 14.712 -26.670 1.00 87.81 193 ALA A CA 1
ATOM 1576 C C . ALA A 1 193 ? 16.515 13.301 -26.885 1.00 87.81 193 ALA A C 1
ATOM 1578 O O . ALA A 1 193 ? 17.727 13.116 -26.794 1.00 87.81 193 ALA A O 1
ATOM 1579 N N . TRP A 1 194 ? 15.673 12.336 -27.269 1.00 89.50 194 TRP A N 1
ATOM 1580 C CA . TRP A 1 194 ? 16.115 10.975 -27.570 1.00 89.50 194 TRP A CA 1
ATOM 1581 C C . TRP A 1 194 ? 17.102 10.928 -28.734 1.00 89.50 194 TRP A C 1
ATOM 1583 O O . TRP A 1 194 ? 18.178 10.353 -28.599 1.00 89.50 194 TRP A O 1
ATOM 1593 N N . ARG A 1 195 ? 16.831 11.648 -29.832 1.00 86.50 195 ARG A N 1
ATOM 1594 C CA . ARG A 1 195 ? 17.769 11.754 -30.969 1.00 86.50 195 ARG A CA 1
ATOM 1595 C C . ARG A 1 195 ? 19.130 12.342 -30.596 1.00 86.50 195 ARG A C 1
ATOM 1597 O O . ARG A 1 195 ? 20.123 12.038 -31.254 1.00 86.50 195 ARG A O 1
ATOM 1604 N N . GLN A 1 196 ? 19.194 13.225 -29.601 1.00 87.50 196 GLN A N 1
ATOM 1605 C CA . GLN A 1 196 ? 20.465 13.744 -29.089 1.00 87.50 196 GLN A CA 1
ATOM 1606 C C . GLN A 1 196 ? 21.144 12.732 -28.166 1.00 87.50 196 GLN A C 1
ATOM 1608 O O . GLN A 1 196 ? 22.333 12.469 -28.340 1.00 87.50 196 GLN A O 1
ATOM 1613 N N . ALA A 1 197 ? 20.390 12.128 -27.244 1.00 88.19 197 ALA A N 1
ATOM 1614 C CA . ALA A 1 197 ? 20.886 11.111 -26.324 1.00 88.19 197 ALA A CA 1
ATOM 1615 C C . ALA A 1 197 ? 21.474 9.909 -27.073 1.00 88.19 197 ALA A C 1
ATOM 1617 O O . ALA A 1 197 ? 22.587 9.496 -26.763 1.00 88.19 197 ALA A O 1
ATOM 1618 N N . GLN A 1 198 ? 20.799 9.421 -28.119 1.00 85.69 198 GLN A N 1
ATOM 1619 C CA . GLN A 1 198 ? 21.269 8.326 -28.971 1.00 85.69 198 GLN A CA 1
ATOM 1620 C C . GLN A 1 198 ? 22.661 8.577 -29.560 1.00 85.69 198 GLN A C 1
ATOM 1622 O O . GLN A 1 198 ? 23.448 7.645 -29.671 1.00 85.69 198 GLN A O 1
ATOM 1627 N N . ARG A 1 199 ? 23.031 9.823 -29.883 1.00 79.50 199 ARG A N 1
ATOM 1628 C CA . ARG A 1 199 ? 24.381 10.118 -30.406 1.00 79.50 199 ARG A CA 1
ATOM 1629 C C . ARG A 1 199 ? 25.483 9.886 -29.380 1.00 79.50 199 ARG A C 1
ATOM 1631 O O . ARG A 1 199 ? 26.631 9.723 -29.771 1.00 79.50 199 ARG A O 1
ATOM 1638 N N . ILE A 1 200 ? 25.140 9.926 -28.096 1.00 83.81 200 ILE A N 1
ATOM 1639 C CA . ILE A 1 200 ? 26.066 9.740 -26.979 1.00 83.81 200 ILE A CA 1
ATOM 1640 C C . ILE A 1 200 ? 26.001 8.288 -26.498 1.00 83.81 200 ILE A C 1
ATOM 1642 O O . ILE A 1 200 ? 27.032 7.639 -26.363 1.00 83.81 200 ILE A O 1
ATOM 1646 N N . THR A 1 201 ? 24.795 7.762 -26.273 1.00 82.31 201 THR A N 1
ATOM 1647 C CA . THR A 1 201 ? 24.574 6.419 -25.711 1.00 82.31 201 THR A CA 1
ATOM 1648 C C . THR A 1 201 ? 24.743 5.300 -26.735 1.00 82.31 201 THR A C 1
ATOM 1650 O O . THR A 1 201 ? 25.112 4.191 -26.367 1.00 82.31 201 THR A O 1
ATOM 1653 N N . HIS A 1 202 ? 24.514 5.596 -28.016 1.00 79.50 202 HIS A N 1
ATOM 1654 C CA . HIS A 1 202 ? 24.668 4.678 -29.147 1.00 79.50 202 HIS A CA 1
ATOM 1655 C C . HIS A 1 202 ? 25.687 5.222 -30.155 1.00 79.50 202 HIS A C 1
ATOM 1657 O O . HIS A 1 202 ? 25.585 4.956 -31.355 1.00 79.50 202 HIS A O 1
ATOM 1663 N N . ALA A 1 203 ? 26.664 6.009 -29.683 1.00 72.06 203 ALA A N 1
ATOM 1664 C CA . ALA A 1 203 ? 27.782 6.430 -30.513 1.00 72.06 203 ALA A CA 1
ATOM 1665 C C . ALA A 1 203 ? 28.399 5.179 -31.170 1.00 72.06 203 ALA A C 1
ATOM 1667 O O . ALA A 1 203 ? 28.739 4.234 -30.448 1.00 72.06 203 ALA A O 1
ATOM 1668 N N . PRO A 1 204 ? 28.512 5.123 -32.512 1.00 64.31 204 PRO A N 1
ATOM 1669 C CA . PRO A 1 204 ? 29.100 3.969 -33.172 1.00 64.31 204 PRO A CA 1
ATOM 1670 C C . PRO A 1 204 ? 30.505 3.749 -32.614 1.00 64.31 204 PRO A C 1
ATOM 1672 O O . PRO A 1 204 ? 31.322 4.673 -32.580 1.00 64.31 204 PRO A O 1
ATOM 1675 N N . LYS A 1 205 ? 30.774 2.528 -32.142 1.00 65.19 205 LYS A N 1
ATOM 1676 C CA . LYS A 1 205 ? 32.127 2.142 -31.740 1.00 65.19 205 LYS A CA 1
ATOM 1677 C C . LYS A 1 205 ? 33.032 2.312 -32.953 1.00 65.19 205 LYS A C 1
ATOM 1679 O O . LYS A 1 205 ? 32.644 1.951 -34.061 1.00 65.19 205 LYS A O 1
ATOM 1684 N N . THR A 1 206 ? 34.219 2.872 -32.750 1.00 62.53 206 THR A N 1
ATOM 1685 C CA . THR A 1 206 ? 35.197 3.045 -33.823 1.00 62.53 206 THR A CA 1
ATOM 1686 C C . THR A 1 206 ? 35.574 1.674 -34.381 1.00 62.53 206 THR A C 1
ATOM 1688 O O . THR A 1 206 ? 36.372 0.954 -33.786 1.00 62.53 206 THR A O 1
ATOM 1691 N N . GLU A 1 207 ? 34.989 1.296 -35.515 1.00 60.72 207 GLU A N 1
ATOM 1692 C CA . GLU A 1 207 ? 35.379 0.093 -36.238 1.00 60.72 207 GLU A CA 1
ATOM 1693 C C . GLU A 1 207 ? 36.640 0.397 -37.043 1.00 60.72 207 GLU A C 1
ATOM 1695 O O . GLU A 1 207 ? 36.637 1.198 -37.980 1.00 60.72 207 GLU A O 1
ATOM 1700 N N . PHE A 1 208 ? 37.746 -0.234 -36.662 1.00 63.81 208 PHE A N 1
ATOM 1701 C CA . PHE A 1 208 ? 38.970 -0.193 -37.442 1.00 63.81 208 PHE A CA 1
ATOM 1702 C C . PHE A 1 208 ? 39.055 -1.453 -38.298 1.00 63.81 208 PHE A C 1
ATOM 1704 O O . PHE A 1 208 ? 39.205 -2.558 -37.779 1.00 63.81 208 PHE A O 1
ATOM 1711 N N . SER A 1 209 ? 38.992 -1.287 -39.620 1.00 63.34 209 SER A N 1
ATOM 1712 C CA . SER A 1 209 ? 39.318 -2.353 -40.566 1.00 63.34 209 SER A CA 1
ATOM 1713 C C . SER A 1 209 ? 40.603 -1.994 -41.308 1.00 63.34 209 SER A C 1
ATOM 1715 O O . SER A 1 209 ? 40.744 -0.911 -41.873 1.00 63.34 209 SER A O 1
ATOM 1717 N N . GLY A 1 210 ? 41.577 -2.899 -41.273 1.00 64.75 210 GLY A N 1
ATOM 1718 C CA . GLY A 1 210 ? 42.854 -2.720 -41.946 1.00 64.75 210 GLY A CA 1
ATOM 1719 C C . GLY A 1 210 ? 43.541 -4.062 -42.137 1.00 64.75 210 GLY A C 1
ATOM 1720 O O . GLY A 1 210 ? 43.575 -4.884 -41.223 1.00 64.75 210 GLY A O 1
ATOM 1721 N N . ARG A 1 211 ? 44.093 -4.295 -43.331 1.00 69.62 211 ARG A N 1
ATOM 1722 C CA . ARG A 1 211 ? 44.936 -5.460 -43.612 1.00 69.62 211 ARG A CA 1
ATOM 1723 C C . ARG A 1 211 ? 46.391 -4.995 -43.620 1.00 69.62 211 ARG A C 1
ATOM 1725 O O . ARG A 1 211 ? 46.800 -4.362 -44.593 1.00 69.62 211 ARG A O 1
ATOM 1732 N N . PRO A 1 212 ? 47.163 -5.240 -42.551 1.00 72.69 212 PRO A N 1
ATOM 1733 C CA . PRO A 1 212 ? 48.543 -4.785 -42.504 1.00 72.69 212 PRO A CA 1
ATOM 1734 C C . PRO A 1 212 ? 49.350 -5.456 -43.625 1.00 72.69 212 PRO A C 1
ATOM 1736 O O . PRO A 1 212 ? 49.156 -6.634 -43.928 1.00 72.69 212 PRO A O 1
ATOM 1739 N N . LEU A 1 213 ? 50.241 -4.687 -44.261 1.00 82.62 213 LEU A N 1
ATOM 1740 C CA . LEU A 1 213 ? 51.086 -5.162 -45.369 1.00 82.62 213 LEU A CA 1
ATOM 1741 C C . LEU A 1 213 ? 52.086 -6.241 -44.921 1.00 82.62 213 LEU A C 1
ATOM 1743 O O . LEU A 1 213 ? 52.579 -7.011 -45.742 1.00 82.62 213 LEU A O 1
ATOM 1747 N N . THR A 1 214 ? 52.368 -6.309 -43.620 1.00 81.12 214 THR A N 1
ATOM 1748 C CA . THR A 1 214 ? 53.228 -7.305 -42.979 1.00 81.12 214 THR A CA 1
ATOM 1749 C C . THR A 1 214 ? 52.548 -7.881 -41.729 1.00 81.12 214 THR A C 1
ATOM 1751 O O . THR A 1 214 ? 51.666 -7.232 -41.157 1.00 81.12 214 THR A O 1
ATOM 1754 N N . PRO A 1 215 ? 52.922 -9.095 -41.276 1.00 82.50 215 PRO A N 1
ATOM 1755 C CA . PRO A 1 215 ? 52.388 -9.664 -40.041 1.00 82.50 215 PRO A CA 1
ATOM 1756 C C . PRO A 1 215 ? 52.605 -8.744 -38.831 1.00 82.50 215 PRO A C 1
ATOM 1758 O O . PRO A 1 215 ? 53.673 -8.153 -38.662 1.00 82.50 215 PRO A O 1
ATOM 1761 N N . LEU A 1 216 ? 51.598 -8.636 -37.961 1.00 80.81 216 LEU A N 1
ATOM 1762 C CA . LEU A 1 216 ? 51.710 -7.859 -36.727 1.00 80.81 216 LEU A CA 1
ATOM 1763 C C . LEU A 1 216 ? 52.680 -8.544 -35.756 1.00 80.81 216 LEU A C 1
ATOM 1765 O O . LEU A 1 216 ? 52.502 -9.705 -35.393 1.00 80.81 216 LEU A O 1
ATOM 1769 N N . HIS A 1 217 ? 53.684 -7.805 -35.287 1.00 85.50 217 HIS A N 1
ATOM 1770 C CA . HIS A 1 217 ? 54.543 -8.245 -34.190 1.00 85.50 217 HIS A CA 1
ATOM 1771 C C . HIS A 1 217 ? 53.872 -7.980 -32.831 1.00 85.50 217 HIS A C 1
ATOM 1773 O O . HIS A 1 217 ? 52.979 -7.139 -32.719 1.00 85.50 217 HIS A O 1
ATOM 1779 N N . LYS A 1 218 ? 54.332 -8.666 -31.773 1.00 82.88 218 LYS A N 1
ATOM 1780 C CA . LYS A 1 218 ? 53.717 -8.642 -30.426 1.00 82.88 218 LYS A CA 1
ATOM 1781 C C . LYS A 1 218 ? 53.455 -7.232 -29.874 1.00 82.88 218 LYS A C 1
ATOM 1783 O O . LYS A 1 218 ? 52.416 -7.009 -29.265 1.00 82.88 218 LYS A O 1
ATOM 1788 N N . GLY A 1 219 ? 54.358 -6.277 -30.118 1.00 83.50 219 GLY A N 1
ATOM 1789 C CA . GLY A 1 219 ? 54.184 -4.887 -29.679 1.00 83.50 219 GLY A CA 1
ATOM 1790 C C . GLY A 1 219 ? 53.002 -4.175 -30.347 1.00 83.50 219 GLY A C 1
ATOM 1791 O O . GLY A 1 219 ? 52.273 -3.446 -29.683 1.00 83.50 219 GLY A O 1
ATOM 1792 N N . HIS A 1 220 ? 52.754 -4.441 -31.634 1.00 84.00 220 HIS A N 1
ATOM 1793 C CA . HIS A 1 220 ? 51.603 -3.879 -32.347 1.00 84.00 220 HIS A CA 1
ATOM 1794 C C . HIS A 1 220 ? 50.286 -4.444 -31.813 1.00 84.00 220 HIS A C 1
ATOM 1796 O O . HIS A 1 220 ? 49.330 -3.698 -31.639 1.00 84.00 220 HIS A O 1
ATOM 1802 N N . VAL A 1 221 ? 50.252 -5.745 -31.506 1.00 81.00 221 VAL A N 1
ATOM 1803 C CA . VAL A 1 221 ? 49.076 -6.383 -30.895 1.00 81.00 221 VAL A CA 1
ATOM 1804 C C . VAL A 1 221 ? 48.778 -5.757 -29.533 1.00 81.00 221 VAL A C 1
ATOM 1806 O O . VAL A 1 221 ? 47.639 -5.385 -29.278 1.00 81.00 221 VAL A O 1
ATOM 1809 N N . GLY A 1 222 ? 49.805 -5.557 -28.699 1.00 81.31 222 GLY A N 1
ATOM 1810 C CA . GLY A 1 222 ? 49.652 -4.887 -27.406 1.00 81.31 222 GLY A CA 1
ATOM 1811 C C . GLY A 1 222 ? 49.049 -3.484 -27.524 1.00 81.31 222 GLY A C 1
ATOM 1812 O O . GLY A 1 222 ? 48.132 -3.158 -26.777 1.00 81.31 222 GLY A O 1
ATOM 1813 N N . LEU A 1 223 ? 49.500 -2.685 -28.497 1.00 81.25 223 LEU A N 1
ATOM 1814 C CA . LEU A 1 223 ? 48.983 -1.332 -28.734 1.00 81.25 223 LEU A CA 1
ATOM 1815 C C . LEU A 1 223 ? 47.531 -1.326 -29.245 1.00 81.25 223 LEU A C 1
ATOM 1817 O O . LEU A 1 223 ? 46.721 -0.496 -28.831 1.00 81.25 223 LEU A O 1
ATOM 1821 N N . LEU A 1 224 ? 47.182 -2.256 -30.137 1.00 79.12 224 LEU A N 1
ATOM 1822 C CA . LEU A 1 224 ? 45.812 -2.414 -30.635 1.00 79.12 224 LEU A CA 1
ATOM 1823 C C . LEU A 1 224 ? 44.856 -2.897 -29.528 1.00 79.12 224 LEU A C 1
ATOM 1825 O O . LEU A 1 224 ? 43.714 -2.449 -29.475 1.00 79.12 224 LEU A O 1
ATOM 1829 N N . CYS A 1 225 ? 45.325 -3.748 -28.609 1.00 76.44 225 CYS A N 1
ATOM 1830 C CA . CYS A 1 225 ? 44.571 -4.111 -27.409 1.00 76.44 225 CYS A CA 1
ATOM 1831 C C . CYS A 1 225 ? 44.337 -2.886 -26.516 1.00 76.44 225 CYS A C 1
ATOM 1833 O O . CYS A 1 225 ? 43.193 -2.554 -26.240 1.00 76.44 225 CYS A O 1
ATOM 1835 N N . THR A 1 226 ? 45.384 -2.173 -26.086 1.00 76.69 226 THR A N 1
ATOM 1836 C CA . THR A 1 226 ? 45.240 -1.076 -25.104 1.00 76.69 226 THR A CA 1
ATOM 1837 C C . THR A 1 226 ? 44.465 0.133 -25.630 1.00 76.69 226 THR A C 1
ATOM 1839 O O . THR A 1 226 ? 43.840 0.849 -24.849 1.00 76.69 226 THR A O 1
ATOM 1842 N N . SER A 1 227 ? 44.460 0.341 -26.948 1.00 76.19 227 SER A N 1
ATOM 1843 C CA . SER A 1 227 ? 43.630 1.356 -27.615 1.00 76.19 227 SER A CA 1
ATOM 1844 C C . SER A 1 227 ? 42.157 0.956 -27.778 1.00 76.19 227 SER A C 1
ATOM 1846 O O . SER A 1 227 ? 41.365 1.763 -28.258 1.00 76.19 227 SER A O 1
ATOM 1848 N N . GLY A 1 228 ? 41.775 -0.265 -27.388 1.00 74.25 228 GLY A N 1
ATOM 1849 C CA . GLY A 1 228 ? 40.409 -0.783 -27.510 1.00 74.25 228 GLY A CA 1
ATOM 1850 C C . GLY A 1 228 ? 40.025 -1.233 -28.925 1.00 74.25 228 GLY A C 1
ATOM 1851 O O . GLY A 1 228 ? 38.885 -1.634 -29.150 1.00 74.25 228 GLY A O 1
ATOM 1852 N N . LEU A 1 229 ? 40.965 -1.217 -29.880 1.00 78.31 229 LEU A N 1
ATOM 1853 C CA . LEU A 1 229 ? 40.733 -1.604 -31.281 1.00 78.31 229 LEU A CA 1
ATOM 1854 C C . LEU A 1 229 ? 40.555 -3.116 -31.477 1.00 78.31 229 LEU A C 1
ATOM 1856 O O . LEU A 1 229 ? 40.106 -3.549 -32.535 1.00 78.31 229 LEU A O 1
ATOM 1860 N N . LEU A 1 230 ? 40.895 -3.916 -30.465 1.00 76.56 230 LEU A N 1
ATOM 1861 C CA . LEU A 1 230 ? 40.638 -5.357 -30.418 1.00 76.56 230 LEU A CA 1
ATOM 1862 C C . LEU A 1 230 ? 39.493 -5.712 -29.452 1.00 76.56 230 LEU A C 1
ATOM 1864 O O . LEU A 1 230 ? 39.360 -6.864 -29.065 1.00 76.56 230 LEU A O 1
ATOM 1868 N N . ASN A 1 231 ? 38.647 -4.765 -29.042 1.00 80.38 231 ASN A N 1
ATOM 1869 C CA . ASN A 1 231 ? 37.488 -5.097 -28.209 1.00 80.38 231 ASN A CA 1
ATOM 1870 C C . ASN A 1 231 ? 36.452 -5.875 -29.018 1.00 80.38 231 ASN A C 1
ATOM 1872 O O . ASN A 1 231 ? 36.024 -5.427 -30.080 1.00 80.38 231 ASN A O 1
ATOM 1876 N N . GLY A 1 232 ? 35.993 -7.011 -28.502 1.00 78.56 232 GLY A N 1
ATOM 1877 C CA . GLY A 1 232 ? 34.997 -7.804 -29.206 1.00 78.56 232 GLY A CA 1
ATOM 1878 C C . GLY A 1 232 ? 34.908 -9.250 -28.752 1.00 78.56 232 GLY A C 1
ATOM 1879 O O . GLY A 1 232 ? 35.388 -9.638 -27.686 1.00 78.56 232 GLY A O 1
ATOM 1880 N N . VAL A 1 233 ? 34.240 -10.036 -29.592 1.00 82.75 233 VAL A N 1
ATOM 1881 C CA . VAL A 1 233 ? 34.059 -11.474 -29.414 1.00 82.75 233 VAL A CA 1
ATOM 1882 C C . VAL A 1 233 ? 35.006 -12.197 -30.365 1.00 82.75 233 VAL A C 1
ATOM 1884 O O . VAL A 1 233 ? 35.030 -11.916 -31.561 1.00 82.75 233 VAL A O 1
ATOM 1887 N N . PHE A 1 234 ? 35.773 -13.133 -29.827 1.00 81.50 234 PHE A N 1
ATOM 1888 C CA . PHE A 1 234 ? 36.748 -13.948 -30.538 1.00 81.50 234 PHE A CA 1
ATOM 1889 C C . PHE A 1 234 ? 36.333 -15.416 -30.500 1.00 81.50 234 PHE A C 1
ATOM 1891 O O . PHE A 1 234 ? 35.674 -15.849 -29.556 1.00 81.50 234 PHE A O 1
ATOM 1898 N N . GLY A 1 235 ? 36.755 -16.184 -31.504 1.00 83.44 235 GLY A N 1
ATOM 1899 C CA . GLY A 1 235 ? 36.462 -17.615 -31.590 1.00 83.44 235 GLY A CA 1
ATOM 1900 C C . GLY A 1 235 ? 34.996 -17.934 -31.905 1.00 83.44 235 GLY A C 1
ATOM 1901 O O . GLY A 1 235 ? 34.176 -17.054 -32.183 1.00 83.44 235 GLY A O 1
ATOM 1902 N N . SER A 1 236 ? 34.668 -19.222 -31.888 1.00 89.12 236 SER A N 1
ATOM 1903 C CA . SER A 1 236 ? 33.340 -19.756 -32.197 1.00 89.12 236 SER A CA 1
ATOM 1904 C C . SER A 1 236 ? 33.007 -20.934 -31.280 1.00 89.12 236 SER A C 1
ATOM 1906 O O . SER A 1 236 ? 33.902 -21.583 -30.743 1.00 89.12 236 SER A O 1
ATOM 1908 N N . ASP A 1 237 ? 31.711 -21.193 -31.100 1.00 89.56 237 ASP A N 1
ATOM 1909 C CA . ASP A 1 237 ? 31.177 -22.294 -30.290 1.00 89.56 237 ASP A CA 1
ATOM 1910 C C . ASP A 1 237 ? 31.746 -22.339 -28.859 1.00 89.56 237 ASP A C 1
ATOM 1912 O O . ASP A 1 237 ? 31.619 -21.363 -28.116 1.00 89.56 237 ASP A O 1
ATOM 1916 N N . GLY A 1 238 ? 32.346 -23.467 -28.465 1.00 86.06 238 GLY A N 1
ATOM 1917 C CA . GLY A 1 238 ? 32.909 -23.683 -27.130 1.00 86.06 238 GLY A CA 1
ATOM 1918 C C . GLY A 1 238 ? 34.156 -22.851 -26.817 1.00 86.06 238 GLY A C 1
ATOM 1919 O O . GLY A 1 238 ? 34.458 -22.659 -25.644 1.00 86.06 238 GLY A O 1
ATOM 1920 N N . ASP A 1 239 ? 34.817 -22.299 -27.840 1.00 87.44 239 ASP A N 1
ATOM 1921 C CA . ASP A 1 239 ? 36.025 -21.469 -27.717 1.00 87.44 239 ASP A CA 1
ATOM 1922 C C . ASP A 1 239 ? 35.710 -19.978 -27.933 1.00 87.44 239 ASP A C 1
ATOM 1924 O O . ASP A 1 239 ? 36.546 -19.187 -28.381 1.00 87.44 239 ASP A O 1
ATOM 1928 N N . ARG A 1 240 ? 34.462 -19.572 -27.667 1.00 86.12 240 ARG A N 1
ATOM 1929 C CA . ARG A 1 240 ? 34.059 -18.169 -27.740 1.00 86.12 240 ARG A CA 1
ATOM 1930 C C . ARG A 1 240 ? 34.585 -17.405 -26.524 1.00 86.12 240 ARG A C 1
ATOM 1932 O O . ARG A 1 240 ? 34.219 -17.685 -25.385 1.00 86.12 240 ARG A O 1
ATOM 1939 N N . HIS A 1 241 ? 35.364 -16.363 -26.780 1.00 83.25 241 HIS A N 1
ATOM 1940 C CA . HIS A 1 241 ? 35.906 -15.467 -25.764 1.00 83.25 241 HIS A CA 1
ATOM 1941 C C . HIS A 1 241 ? 35.422 -14.038 -25.990 1.00 83.25 241 HIS A C 1
ATOM 1943 O O . HIS A 1 241 ? 35.265 -13.597 -27.125 1.00 83.25 241 HIS A O 1
ATOM 1949 N N . VAL A 1 242 ? 35.213 -13.293 -24.909 1.00 87.00 242 VAL A N 1
ATOM 1950 C CA . VAL A 1 242 ? 34.947 -11.852 -24.963 1.00 87.00 242 VAL A CA 1
ATOM 1951 C C . VAL A 1 242 ? 36.145 -11.146 -24.368 1.00 87.00 242 VAL A C 1
ATOM 1953 O O . VAL A 1 242 ? 36.600 -11.516 -23.286 1.00 87.00 242 VAL A O 1
ATOM 1956 N N . ALA A 1 243 ? 36.648 -10.133 -25.062 1.00 80.81 243 ALA A N 1
ATOM 1957 C CA . ALA A 1 243 ? 37.719 -9.314 -24.536 1.00 80.81 243 ALA A CA 1
ATOM 1958 C C . ALA A 1 243 ? 37.420 -7.826 -24.715 1.00 80.81 243 ALA A C 1
ATOM 1960 O O . ALA A 1 243 ? 36.891 -7.386 -25.739 1.00 80.81 243 ALA A O 1
ATOM 1961 N N . TYR A 1 244 ? 37.724 -7.070 -23.665 1.00 80.94 244 TYR A N 1
ATOM 1962 C CA . TYR A 1 244 ? 37.462 -5.646 -23.566 1.00 80.94 244 TYR A CA 1
ATOM 1963 C C . TYR A 1 244 ? 38.634 -4.981 -22.848 1.00 80.94 244 TYR A C 1
ATOM 1965 O O . TYR A 1 244 ? 38.991 -5.354 -21.732 1.00 80.94 244 TYR A O 1
ATOM 1973 N N . TRP A 1 245 ? 39.225 -4.002 -23.512 1.00 78.19 245 TRP A N 1
ATOM 1974 C CA . TRP A 1 245 ? 40.343 -3.198 -23.062 1.00 78.19 245 TRP A CA 1
ATOM 1975 C C . TRP A 1 245 ? 39.977 -1.727 -23.204 1.00 78.19 245 TRP A C 1
ATOM 1977 O O . TRP A 1 245 ? 39.429 -1.294 -24.219 1.00 78.19 245 TRP A O 1
ATOM 1987 N N . GLU A 1 246 ? 40.305 -0.948 -22.184 1.00 72.00 246 GLU A N 1
ATOM 1988 C CA . GLU A 1 246 ? 40.044 0.482 -22.150 1.00 72.00 246 GLU A CA 1
ATOM 1989 C C . GLU A 1 246 ? 41.259 1.202 -21.572 1.00 72.00 246 GLU A C 1
ATOM 1991 O O . GLU A 1 246 ? 41.888 0.740 -20.617 1.00 72.00 246 GLU A O 1
ATOM 1996 N N . SER A 1 247 ? 41.608 2.337 -22.173 1.00 71.56 247 SER A N 1
ATOM 1997 C CA . SER A 1 247 ? 42.642 3.218 -21.645 1.00 71.56 247 SER A CA 1
ATOM 1998 C C . SER A 1 247 ? 42.042 4.099 -20.553 1.00 71.56 247 SER A C 1
ATOM 2000 O O . SER A 1 247 ? 41.329 5.057 -20.844 1.00 71.56 247 SER A O 1
ATOM 2002 N N . VAL A 1 248 ? 42.356 3.801 -19.294 1.00 71.12 248 VAL A N 1
ATOM 2003 C CA . VAL A 1 248 ? 41.938 4.627 -18.155 1.00 71.12 248 VAL A CA 1
ATOM 2004 C C . VAL A 1 248 ? 43.060 5.602 -17.815 1.00 71.12 248 VAL A C 1
ATOM 2006 O O . VAL A 1 248 ? 44.159 5.197 -17.433 1.00 71.12 248 VAL A O 1
ATOM 2009 N N . LYS A 1 249 ? 42.797 6.906 -17.944 1.00 74.44 249 LYS A N 1
ATOM 2010 C CA . LYS A 1 249 ? 43.727 7.938 -17.475 1.00 74.44 249 LYS A CA 1
ATOM 2011 C C . LYS A 1 249 ? 43.626 8.044 -15.954 1.00 74.44 249 LYS A C 1
ATOM 2013 O O . LYS A 1 249 ? 42.648 8.579 -15.439 1.00 74.44 249 LYS A O 1
ATOM 2018 N N . VAL A 1 250 ? 44.654 7.584 -15.251 1.00 75.75 250 VAL A N 1
ATOM 2019 C CA . VAL A 1 250 ? 44.812 7.822 -13.812 1.00 75.75 250 VAL A CA 1
ATOM 2020 C C . VAL A 1 250 ? 45.520 9.163 -13.628 1.00 75.75 250 VAL A C 1
ATOM 2022 O O . VAL A 1 250 ? 46.560 9.411 -14.238 1.00 75.75 250 VAL A O 1
ATOM 2025 N N . VAL A 1 251 ? 44.920 10.060 -12.846 1.00 76.06 251 VAL A N 1
ATOM 2026 C CA . VAL A 1 251 ? 45.541 11.325 -12.440 1.00 76.06 251 VAL A CA 1
ATOM 2027 C C . VAL A 1 251 ? 45.803 11.229 -10.949 1.00 76.06 251 VAL A C 1
ATOM 2029 O O . VAL A 1 251 ? 44.885 11.409 -10.151 1.00 76.06 251 VAL A O 1
ATOM 2032 N N . ASP A 1 252 ? 47.050 10.951 -10.586 1.00 71.25 252 ASP A N 1
ATOM 2033 C CA . ASP A 1 252 ? 47.475 11.002 -9.193 1.00 71.25 252 ASP A CA 1
ATOM 2034 C C . ASP A 1 252 ? 47.547 12.473 -8.769 1.00 71.25 252 ASP A C 1
ATOM 2036 O O . ASP A 1 252 ? 48.361 13.249 -9.275 1.00 71.25 252 ASP A O 1
ATOM 2040 N N . ARG A 1 253 ? 46.642 12.886 -7.876 1.00 65.81 253 ARG A N 1
ATOM 2041 C CA . ARG A 1 253 ? 46.744 14.176 -7.191 1.00 65.81 253 ARG A CA 1
ATOM 2042 C C . ARG A 1 253 ? 47.568 13.971 -5.933 1.00 65.81 253 ARG A C 1
ATOM 2044 O O . ARG A 1 253 ? 47.107 13.339 -4.990 1.00 65.81 253 ARG A O 1
ATOM 2051 N N . ILE A 1 254 ? 48.776 14.513 -5.943 1.00 71.44 254 ILE A N 1
ATOM 2052 C CA . ILE A 1 254 ? 49.583 14.676 -4.740 1.00 71.44 254 ILE A CA 1
ATOM 2053 C C . ILE A 1 254 ? 49.285 16.090 -4.244 1.00 71.44 254 ILE A C 1
ATOM 2055 O O . ILE A 1 254 ? 49.667 17.063 -4.892 1.00 71.44 254 ILE A O 1
ATOM 2059 N N . GLU A 1 255 ? 48.524 16.207 -3.158 1.00 63.00 255 GLU A N 1
ATOM 2060 C CA . GLU A 1 255 ? 48.405 17.467 -2.424 1.00 63.00 255 GLU A CA 1
ATOM 2061 C C . GLU A 1 255 ? 49.634 17.577 -1.517 1.00 63.00 255 GLU A C 1
ATOM 2063 O O . GLU A 1 255 ? 49.828 16.756 -0.623 1.00 63.00 255 GLU A O 1
ATOM 2068 N N . GLU A 1 256 ? 50.507 18.549 -1.789 1.00 55.84 256 GLU A N 1
ATOM 2069 C CA . GLU A 1 256 ? 51.542 18.939 -0.832 1.00 55.84 256 GLU A CA 1
ATOM 2070 C C . GLU A 1 256 ? 50.864 19.755 0.277 1.00 55.84 256 GLU A C 1
ATOM 2072 O O . GLU A 1 256 ? 50.368 20.856 0.031 1.00 55.84 256 GLU A O 1
ATOM 2077 N N . GLU A 1 257 ? 50.801 19.193 1.488 1.00 51.94 257 GLU A N 1
ATOM 2078 C CA . GLU A 1 257 ? 50.437 19.940 2.694 1.00 51.94 257 GLU A CA 1
ATOM 2079 C C . GLU A 1 257 ? 51.506 21.014 2.947 1.00 51.94 257 GLU A C 1
ATOM 2081 O O . GLU A 1 257 ? 52.675 20.698 3.187 1.00 51.94 257 GLU A O 1
ATOM 2086 N N . GLY A 1 258 ? 51.100 22.281 2.842 1.00 49.19 258 GLY A N 1
ATOM 2087 C CA . GLY A 1 258 ? 51.884 23.451 3.249 1.00 49.19 258 GLY A CA 1
ATOM 2088 C C . GLY A 1 258 ? 51.612 23.869 4.685 1.00 49.19 258 GLY A C 1
ATOM 2089 O O . GLY A 1 258 ? 50.503 23.580 5.190 1.00 49.19 258 GLY A O 1
#

Secondary structure (DSSP, 8-state):
---EEEES-HHHHHHHTTT-SEEEES-GGGEE--TT-EEEEEE---SSBPPSTT---BHHHHHHHHHTTTEEEEEEEEEEEEGGGGTTTHHHHHHHEEEEEEEE--SHHHHHTTEEEEEEEEPPHHHHHT--HHHHHHHHHHHHHHTS-GGGSPBPPSS-S--------PPP--EE-S--HHHHHHHHTT-HHHHHHHHHHTPPP-------SSPPPHHHHHHHHHTTTT-EEES-GGG-EEE---------------

Sequence (258 aa):
MRTHGIELDAYRVAEACDVFDEVIQGSTFDTHVPVESFSLLYLNPPYDFEIGEGKNKRMERLFLEHVARWLKPGGVLVFVLPYDRIYDCRVTLTTQFRDKAIYRLTAPESVTYKQVVLFGVRRLRQERERMTDRAVNEGNWKLQQLTRSYDAIPPLPDEPDRQYAVPPAPPARLEFRGLPLDLIEDLLDNSAAWRQAQRITHAPKTEFSGRPLTPLHKGHVGLLCTSGLLNGVFGSDGDRHVAYWESVKVVDRIEEEG

Foldseek 3Di:
DAFEEEEQDPVVQVVVVVPHPYYHHDDPLQKDWPFQQFQEDEDDWDQDWDDDPPGGQTRLQVNCVRCLRNHHALGKYKYKDALVCVLSNLQCCQLFWDPKAKAQEDPPVSVVRLIIIIMTGGHDPVVNVPDDPVSSVVSSVVSCVQSVDSVSGHHDDPDDPDDGDRDDGDDIDMDRRDDPVVVCVVCVVVDPVNVVVCCVVVVPDPADDDDDPDDDDPVNVVVCQQCQNPAAWDDDDPPIDGDGHYNDDDDDDDDDDD

pLDDT: mean 89.43, std 10.02, range [49.19, 98.75]